Protein AF-A0A7S3LE60-F1 (afdb_monomer_lite)

Radius of gyration: 35.92 Å; chains: 1; bounding box: 68×84×81 Å

Sequence (262 aa):
FWGCLLASILVGGTVGLVVFFFIWQGSVYFAQRFVAIFIGILLVTIIRIGVFCCGRSRFFRAFYRTKPAAANIFFLAMEWANFALSAGFVFVRMIKLLLVAILSVGRIDSRFLAKGVGEVGPVELDAFPTIHLRDILSHEAHRHPYISVLGTMYLMKLRYKTDFGTTAGSCWRLIFVYALMPWLQKYRILDDLTKTRKTIQSNESSADEDFRASGFVKRFTTKASYTDDKDEIIFQMEKEIRDLRAALEMASVSAVKKSGDE

Secondary structure (DSSP, 8-state):
-HHHHHHHHHHHHHHHHHHHHHH-TTTHHHHHHHHHHHHHHHHHHHHHHHHHHHHHHHHEETTEES-HHHHHHHHHHHHHHHHHHHHHHHHHHHHHHHHHHHHHTT-TTS-SSPTTSSEETTEETT-HHHHHHHHHHHHHHHS-HHHHHHHHHHHHHHHHTTGGGSHHHHHHHHHHHHHH-HHHHHHHHHHHHHHHHHHHHHHHHHHHHHHHTT-----------TTTHHHHHHHHHHHHHHHHHHHHHHHHHHHHHHTT--

Organism: NCBI:txid265554

Structure (mmCIF, N/CA/C/O backbone):
data_AF-A0A7S3LE60-F1
#
_entry.id   AF-A0A7S3LE60-F1
#
loop_
_atom_site.group_PDB
_atom_site.id
_atom_site.type_symbol
_atom_site.label_atom_id
_atom_site.label_alt_id
_atom_site.label_comp_id
_atom_site.label_asym_id
_atom_site.label_entity_id
_atom_site.label_seq_id
_atom_site.pdbx_PDB_ins_code
_atom_site.Cartn_x
_atom_site.Cartn_y
_atom_site.Cartn_z
_atom_site.occupancy
_atom_site.B_iso_or_equiv
_atom_site.auth_seq_id
_atom_site.auth_comp_id
_atom_site.auth_asym_id
_atom_site.auth_atom_id
_atom_site.pdbx_PDB_model_num
ATOM 1 N N . PHE A 1 1 ? -27.423 -2.422 5.040 1.00 85.00 1 PHE A N 1
ATOM 2 C CA . PHE A 1 1 ? -28.224 -1.661 4.058 1.00 85.00 1 PHE A CA 1
ATOM 3 C C . PHE A 1 1 ? -27.532 -0.362 3.637 1.00 85.00 1 PHE A C 1
ATOM 5 O O . PHE A 1 1 ? -27.008 -0.326 2.534 1.00 85.00 1 PHE A O 1
ATOM 12 N N . TRP A 1 2 ? -27.414 0.649 4.510 1.00 88.50 2 TRP A N 1
ATOM 13 C CA . TRP A 1 2 ? -26.777 1.942 4.188 1.00 88.50 2 TRP A CA 1
ATOM 14 C C . TRP A 1 2 ? -25.345 1.841 3.640 1.00 88.50 2 TRP A C 1
ATOM 16 O O . TRP A 1 2 ? -25.008 2.536 2.690 1.00 88.50 2 TRP A O 1
ATOM 26 N N . GLY A 1 3 ? -24.530 0.921 4.170 1.00 89.50 3 GLY A N 1
ATOM 27 C CA . GLY A 1 3 ? -23.176 0.680 3.658 1.00 89.50 3 GLY A CA 1
ATOM 28 C C . GLY A 1 3 ? -23.148 0.159 2.216 1.00 89.50 3 GLY A C 1
ATOM 29 O O . GLY A 1 3 ? -22.364 0.643 1.409 1.00 89.50 3 GLY A O 1
ATOM 30 N N . CYS A 1 4 ? -24.040 -0.774 1.862 1.00 89.06 4 CYS A N 1
ATOM 31 C CA . CYS A 1 4 ? -24.151 -1.301 0.497 1.00 89.06 4 CYS A CA 1
ATOM 32 C C . CYS A 1 4 ? -24.627 -0.222 -0.484 1.00 89.06 4 CYS A C 1
ATOM 34 O O . CYS A 1 4 ? -24.107 -0.131 -1.592 1.00 89.06 4 CYS A O 1
ATOM 36 N N . LEU A 1 5 ? -25.576 0.620 -0.059 1.00 94.44 5 LEU A N 1
ATOM 37 C CA . LEU A 1 5 ? -26.077 1.741 -0.855 1.00 94.44 5 LEU A CA 1
ATOM 38 C C . LEU A 1 5 ? -24.968 2.774 -1.104 1.00 94.44 5 LEU A C 1
ATOM 40 O O . LEU A 1 5 ? -24.735 3.153 -2.249 1.00 94.44 5 LEU A O 1
ATOM 44 N N . LEU A 1 6 ? -24.229 3.171 -0.062 1.00 93.75 6 LEU A N 1
ATOM 45 C CA . LEU A 1 6 ? -23.113 4.111 -0.189 1.00 93.75 6 LEU A CA 1
ATOM 46 C C . LEU A 1 6 ? -21.993 3.550 -1.078 1.00 93.75 6 LEU A C 1
ATOM 48 O O . LEU A 1 6 ? -21.487 4.257 -1.946 1.00 93.75 6 LEU A O 1
ATOM 52 N N . ALA A 1 7 ? -21.643 2.272 -0.905 1.00 89.44 7 ALA A N 1
ATOM 53 C CA . ALA A 1 7 ? -20.654 1.604 -1.744 1.00 89.44 7 ALA A CA 1
ATOM 54 C C . ALA A 1 7 ? -21.099 1.561 -3.215 1.00 89.44 7 ALA A C 1
ATOM 56 O O . ALA A 1 7 ? -20.307 1.880 -4.098 1.00 89.44 7 ALA A O 1
ATOM 57 N N . SER A 1 8 ? -22.371 1.248 -3.487 1.00 96.00 8 SER A N 1
ATOM 58 C CA . SER A 1 8 ? -22.915 1.242 -4.850 1.00 96.00 8 SER A CA 1
ATOM 59 C C . SER A 1 8 ? -22.901 2.633 -5.489 1.00 96.00 8 SER A C 1
ATOM 61 O O . SER A 1 8 ? -22.568 2.746 -6.666 1.00 96.00 8 SER A O 1
ATOM 63 N N . ILE A 1 9 ? -23.231 3.691 -4.737 1.00 97.25 9 ILE A N 1
ATOM 64 C CA . ILE A 1 9 ? -23.173 5.077 -5.233 1.00 97.25 9 ILE A CA 1
ATOM 65 C C . ILE A 1 9 ? -21.727 5.491 -5.516 1.00 97.25 9 ILE A C 1
ATOM 67 O O . ILE A 1 9 ? -21.463 6.099 -6.548 1.00 97.25 9 ILE A O 1
ATOM 71 N N . LEU A 1 10 ? -20.777 5.138 -4.646 1.00 94.44 10 LEU A N 1
ATOM 72 C CA . LEU A 1 10 ? -19.360 5.441 -4.861 1.00 94.44 10 LEU A CA 1
ATOM 73 C C . LEU A 1 10 ? -18.788 4.700 -6.076 1.00 94.44 10 LEU A C 1
ATOM 75 O O . LEU A 1 10 ? -18.080 5.295 -6.887 1.00 94.44 10 LEU A O 1
ATOM 79 N N . VAL A 1 11 ? -19.110 3.417 -6.244 1.00 96.25 11 VAL A N 1
ATOM 80 C CA . VAL A 1 11 ? -18.652 2.638 -7.405 1.00 96.25 11 VAL A CA 1
ATOM 81 C C . VAL A 1 11 ? -19.316 3.141 -8.690 1.00 96.25 11 VAL A C 1
ATOM 83 O O . VAL A 1 11 ? -18.624 3.418 -9.666 1.00 96.25 11 VAL A O 1
ATOM 86 N N . GLY A 1 12 ? -20.634 3.350 -8.687 1.00 97.56 12 GLY A N 1
ATOM 87 C CA . GLY A 1 12 ? -21.350 3.910 -9.836 1.00 97.56 12 GLY A CA 1
ATOM 88 C C . GLY A 1 12 ? -20.869 5.318 -10.195 1.00 97.56 12 GLY A C 1
ATOM 89 O O . GLY A 1 12 ? -20.668 5.621 -11.367 1.00 97.56 12 GLY A O 1
ATOM 90 N N . GLY A 1 13 ? -20.602 6.153 -9.189 1.00 97.31 13 GLY A N 1
ATOM 91 C CA . GLY A 1 13 ? -20.057 7.497 -9.352 1.00 97.31 13 GLY A CA 1
ATOM 92 C C . GLY A 1 13 ? -18.636 7.500 -9.907 1.00 97.31 13 GLY A C 1
ATOM 93 O O . GLY A 1 13 ? -18.342 8.291 -10.796 1.00 97.31 13 GLY A O 1
ATOM 94 N N . THR A 1 14 ? -17.761 6.597 -9.455 1.00 93.00 14 THR A N 1
ATOM 95 C CA . THR A 1 14 ? -16.392 6.501 -9.995 1.00 93.00 14 THR A CA 1
ATOM 96 C C . THR A 1 14 ? -16.387 6.009 -11.442 1.00 93.00 14 THR A C 1
ATOM 98 O O . THR A 1 14 ? -15.728 6.623 -12.280 1.00 93.00 14 THR A O 1
ATOM 101 N N . VAL A 1 15 ? -17.165 4.974 -11.776 1.00 96.94 15 VAL A N 1
ATOM 102 C CA . VAL A 1 15 ? -17.310 4.495 -13.165 1.00 96.94 15 VAL A CA 1
ATOM 103 C C . VAL A 1 15 ? -17.946 5.569 -14.051 1.00 96.94 15 VAL A C 1
ATOM 105 O O . VAL A 1 15 ? -17.430 5.866 -15.129 1.00 96.94 15 VAL A O 1
ATOM 108 N N . GLY A 1 16 ? -19.025 6.198 -13.578 1.00 97.12 16 GLY A N 1
ATOM 109 C CA . GLY A 1 16 ? -19.704 7.288 -14.273 1.00 97.12 16 GLY A CA 1
ATOM 110 C C . GLY A 1 16 ? -18.787 8.483 -14.518 1.00 97.12 16 GLY A C 1
ATOM 111 O O . GLY A 1 16 ? -18.794 9.024 -15.617 1.00 97.12 16 GLY A O 1
ATOM 112 N N . LEU A 1 17 ? -17.938 8.843 -13.551 1.00 95.50 17 LEU A N 1
ATOM 113 C CA . LEU A 1 17 ? -16.935 9.900 -13.693 1.00 95.50 17 LEU A CA 1
ATOM 114 C C . LEU A 1 17 ? -15.906 9.546 -14.769 1.00 95.50 17 LEU A C 1
ATOM 116 O O . LEU A 1 17 ? -15.602 10.391 -15.605 1.00 95.50 17 LEU A O 1
ATOM 120 N N . VAL A 1 18 ? -15.399 8.310 -14.798 1.00 93.25 18 VAL A N 1
ATOM 121 C CA . VAL A 1 18 ? -14.462 7.873 -15.848 1.00 93.25 18 VAL A CA 1
ATOM 122 C C . VAL A 1 18 ? -15.109 7.997 -17.227 1.00 93.25 18 VAL A C 1
ATOM 124 O O . VAL A 1 18 ? -14.527 8.614 -18.116 1.00 93.25 18 VAL A O 1
ATOM 127 N N . VAL A 1 19 ? -16.329 7.480 -17.400 1.00 95.88 19 VAL A N 1
ATOM 128 C CA . VAL A 1 19 ? -17.073 7.583 -18.668 1.00 95.88 19 VAL A CA 1
ATOM 129 C C . VAL A 1 19 ? -17.351 9.046 -19.029 1.00 95.88 19 VAL A C 1
ATOM 131 O O . VAL A 1 19 ? -17.134 9.455 -20.168 1.00 95.88 19 VAL A O 1
ATOM 134 N N . PHE A 1 20 ? -17.752 9.863 -18.056 1.00 95.94 20 PHE A N 1
ATOM 135 C CA . PHE A 1 20 ? -17.988 11.294 -18.233 1.00 95.94 20 PHE A CA 1
ATOM 136 C C . PHE A 1 20 ? -16.734 12.028 -18.720 1.00 95.94 20 PHE A C 1
ATOM 138 O O . PHE A 1 20 ? -16.827 12.826 -19.648 1.00 95.94 20 PHE A O 1
ATOM 145 N N . PHE A 1 21 ? -15.552 11.708 -18.183 1.00 95.00 21 PHE A N 1
ATOM 146 C CA . PHE A 1 21 ? -14.279 12.278 -18.641 1.00 95.00 21 PHE A CA 1
ATOM 147 C C . PHE A 1 21 ? -13.987 11.992 -20.123 1.00 95.00 21 PHE A C 1
ATOM 149 O O . PHE A 1 21 ? -13.354 12.821 -20.785 1.00 95.00 21 PHE A O 1
ATOM 156 N N . PHE A 1 22 ? -14.452 10.853 -20.646 1.00 94.88 22 PHE A N 1
ATOM 157 C CA . PHE A 1 22 ? -14.319 10.487 -22.060 1.00 94.88 22 PHE A CA 1
ATOM 158 C C . PHE A 1 22 ? -15.397 11.092 -22.962 1.00 94.88 22 PHE A C 1
ATOM 160 O O . PHE A 1 22 ? -15.148 11.248 -24.154 1.00 94.88 22 PHE A O 1
ATOM 167 N N . ILE A 1 23 ? -16.573 11.427 -22.427 1.00 96.69 23 ILE A N 1
ATOM 168 C CA . ILE A 1 23 ? -17.678 12.012 -23.202 1.00 96.69 23 ILE A CA 1
ATOM 169 C C . ILE A 1 23 ? -17.592 13.545 -23.225 1.00 96.69 23 ILE A C 1
ATOM 171 O O . ILE A 1 23 ? -17.943 14.175 -24.222 1.00 96.69 23 ILE A O 1
ATOM 175 N N . TRP A 1 24 ? -17.126 14.167 -22.140 1.00 97.56 24 TRP A N 1
ATOM 176 C CA . TRP A 1 24 ? -17.128 15.619 -21.991 1.00 97.56 24 TRP A CA 1
ATOM 177 C C . TRP A 1 24 ? -16.141 16.296 -22.947 1.00 97.56 24 TRP A C 1
ATOM 179 O O . TRP A 1 24 ? -14.924 16.152 -22.825 1.00 97.56 24 TRP A O 1
ATOM 189 N N . GLN A 1 25 ? -16.670 17.098 -23.875 1.00 96.44 25 GLN A N 1
ATOM 190 C CA . GLN A 1 25 ? -15.935 17.679 -25.007 1.00 96.44 25 GLN A CA 1
ATOM 191 C C . GLN A 1 25 ? -14.679 18.472 -24.595 1.00 96.44 25 GLN A C 1
ATOM 193 O O . GLN A 1 25 ? -13.684 18.472 -25.319 1.00 96.44 25 GLN A O 1
ATOM 198 N N . GLY A 1 26 ? -14.688 19.094 -23.410 1.00 96.12 26 GLY A N 1
ATOM 199 C CA . GLY A 1 26 ? -13.525 19.804 -22.870 1.00 96.12 26 GLY A CA 1
ATOM 200 C C . GLY A 1 26 ? -12.401 18.893 -22.354 1.00 96.12 26 GLY A C 1
ATOM 201 O O . GLY A 1 26 ? -11.233 19.265 -22.441 1.00 96.12 26 GLY A O 1
ATOM 202 N N . SER A 1 27 ? -12.715 17.701 -21.835 1.00 96.19 27 SER A N 1
ATOM 203 C CA . SER A 1 27 ? -11.735 16.784 -21.230 1.00 96.19 27 SER A CA 1
ATOM 204 C C . SER A 1 27 ? -11.311 15.648 -22.154 1.00 96.19 27 SER A C 1
ATOM 206 O O . SER A 1 27 ? -10.273 15.038 -21.898 1.00 96.19 27 SER A O 1
ATOM 208 N N . VAL A 1 28 ? -12.051 15.382 -23.237 1.00 96.19 28 VAL A N 1
ATOM 209 C CA . VAL A 1 28 ? -11.740 14.297 -24.185 1.00 96.19 28 VAL A CA 1
ATOM 210 C C . VAL A 1 28 ? -10.301 14.386 -24.697 1.00 96.19 28 VAL A C 1
ATOM 212 O O . VAL A 1 28 ? -9.581 13.391 -24.661 1.00 96.19 28 VAL A O 1
ATOM 215 N N . TYR A 1 29 ? -9.842 15.576 -25.100 1.00 95.81 29 TYR A N 1
ATOM 216 C CA . TYR A 1 29 ? -8.472 15.776 -25.594 1.00 95.81 29 TYR A CA 1
ATOM 217 C C . TYR A 1 29 ? -7.412 15.404 -24.555 1.00 95.81 29 TYR A C 1
ATOM 219 O O . TYR A 1 29 ? -6.381 14.811 -24.879 1.00 95.81 29 TYR A O 1
ATOM 227 N N . PHE A 1 30 ? -7.673 15.730 -23.290 1.00 92.69 30 PHE A N 1
ATOM 228 C CA . PHE A 1 30 ? -6.796 15.368 -22.188 1.00 92.69 30 PHE A CA 1
ATOM 229 C C . PHE A 1 30 ? -6.819 13.854 -21.976 1.00 92.69 30 PHE A C 1
ATOM 231 O O . PHE A 1 30 ? -5.767 13.224 -22.036 1.00 92.69 30 PHE A O 1
ATOM 238 N N . ALA A 1 31 ? -8.000 13.247 -21.829 1.00 91.44 31 ALA A N 1
ATOM 239 C CA . ALA A 1 31 ? -8.152 11.807 -21.619 1.00 91.44 31 ALA A CA 1
ATOM 240 C C . ALA A 1 31 ? -7.480 10.980 -22.731 1.00 91.44 31 ALA A C 1
ATOM 242 O O . ALA A 1 31 ? -6.708 10.065 -22.443 1.00 91.44 31 ALA A O 1
ATOM 243 N N . GLN A 1 32 ? -7.682 11.351 -23.998 1.00 93.50 32 GLN A N 1
ATOM 244 C CA . GLN A 1 32 ? -7.022 10.712 -25.140 1.00 93.50 32 GLN A CA 1
ATOM 245 C C . GLN A 1 32 ? -5.499 10.844 -25.075 1.00 93.50 32 GLN A C 1
ATOM 247 O O . GLN A 1 32 ? -4.789 9.870 -25.324 1.00 93.50 32 GLN A O 1
ATOM 252 N N . ARG A 1 33 ? -4.978 12.013 -24.678 1.00 94.25 33 ARG A N 1
ATOM 253 C CA . ARG A 1 33 ? -3.537 12.210 -24.481 1.00 94.25 33 ARG A CA 1
ATOM 254 C C . ARG A 1 33 ? -2.986 11.305 -23.376 1.00 94.25 33 ARG A C 1
ATOM 256 O O . ARG A 1 33 ? -1.919 10.728 -23.565 1.00 94.25 33 ARG A O 1
ATOM 263 N N . PHE A 1 34 ? -3.700 11.132 -22.262 1.00 91.56 34 PHE A N 1
ATOM 264 C CA . PHE A 1 34 ? -3.294 10.193 -21.205 1.00 91.56 34 PHE A CA 1
ATOM 265 C C . PHE A 1 34 ? -3.27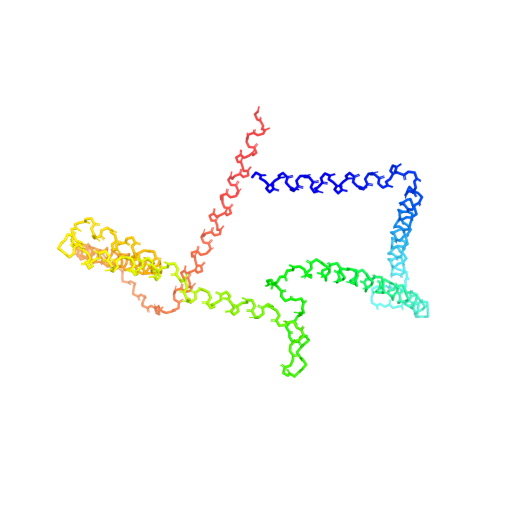0 8.752 -21.694 1.00 91.56 34 PHE A C 1
ATOM 267 O O . PHE A 1 34 ? -2.289 8.049 -21.456 1.00 91.56 34 PHE A O 1
ATOM 274 N N . VAL A 1 35 ? -4.313 8.322 -22.405 1.00 93.50 35 VAL A N 1
ATOM 275 C CA . VAL A 1 35 ? -4.379 6.971 -22.975 1.00 93.50 35 VAL A CA 1
ATOM 276 C C . VAL A 1 35 ? -3.236 6.748 -23.966 1.00 93.50 35 VAL A C 1
ATOM 278 O O . VAL A 1 35 ? -2.556 5.728 -23.887 1.00 93.50 35 VAL A O 1
ATOM 281 N N . ALA A 1 36 ? -2.951 7.718 -24.838 1.00 95.19 36 ALA A N 1
ATOM 282 C CA . ALA A 1 36 ? -1.836 7.642 -25.778 1.00 95.19 36 ALA A CA 1
ATOM 283 C C . ALA A 1 36 ? -0.475 7.547 -25.066 1.00 95.19 36 ALA A C 1
ATOM 285 O O . ALA A 1 36 ? 0.353 6.712 -25.433 1.00 95.19 36 ALA A O 1
ATOM 286 N N . ILE A 1 37 ? -0.253 8.345 -24.013 1.00 91.25 37 ILE A N 1
ATOM 287 C CA . ILE A 1 37 ? 0.962 8.265 -23.185 1.00 91.25 37 ILE A CA 1
ATOM 288 C C . ILE A 1 37 ? 1.071 6.884 -22.530 1.00 91.25 37 ILE A C 1
ATOM 290 O O . ILE A 1 37 ? 2.140 6.276 -22.558 1.00 91.25 37 ILE A O 1
ATOM 294 N N . PHE A 1 38 ? -0.024 6.366 -21.974 1.00 90.81 38 PHE A N 1
ATOM 295 C CA . PHE A 1 38 ? -0.046 5.063 -21.315 1.00 90.81 38 PHE A CA 1
ATOM 296 C C . PHE A 1 38 ? 0.275 3.921 -22.287 1.00 90.81 38 PHE A C 1
ATOM 298 O O . PHE A 1 38 ? 1.149 3.101 -22.003 1.00 90.81 38 PHE A O 1
ATOM 305 N N . ILE A 1 39 ? -0.369 3.905 -23.460 1.00 95.56 39 ILE A N 1
ATOM 306 C CA . ILE A 1 39 ? -0.080 2.941 -24.531 1.00 95.56 39 ILE A CA 1
ATOM 307 C C . ILE A 1 39 ? 1.385 3.059 -24.966 1.00 95.56 39 ILE A C 1
ATOM 309 O O . ILE A 1 39 ? 2.057 2.040 -25.116 1.00 95.56 39 ILE A O 1
ATOM 313 N N . GLY A 1 40 ? 1.904 4.282 -25.106 1.00 93.62 40 GLY A N 1
ATOM 314 C CA . GLY A 1 40 ? 3.307 4.532 -25.433 1.00 93.62 40 GLY A CA 1
ATOM 315 C C . GLY A 1 40 ? 4.272 3.931 -24.409 1.00 93.62 40 GLY A C 1
ATOM 316 O O . GLY A 1 40 ? 5.189 3.204 -24.786 1.00 93.62 40 GLY A O 1
ATOM 317 N N . ILE A 1 41 ? 4.042 4.163 -23.113 1.00 88.62 41 ILE A N 1
ATOM 318 C CA . ILE A 1 41 ? 4.865 3.597 -22.029 1.00 88.62 41 ILE A CA 1
ATOM 319 C C . ILE A 1 41 ? 4.813 2.065 -22.049 1.00 88.62 41 ILE A C 1
ATOM 321 O O . ILE A 1 41 ? 5.849 1.406 -21.911 1.00 88.62 41 ILE A O 1
ATOM 325 N N . LEU A 1 42 ? 3.623 1.493 -22.241 1.00 92.31 42 LEU A N 1
ATOM 326 C CA . LEU A 1 42 ? 3.420 0.048 -22.283 1.00 92.31 42 LEU A CA 1
ATOM 327 C C . LEU A 1 42 ? 4.171 -0.570 -23.470 1.00 92.31 42 LEU A C 1
ATOM 329 O O . LEU A 1 42 ? 4.940 -1.515 -23.291 1.00 92.31 42 LEU A O 1
ATOM 333 N N . LEU A 1 43 ? 4.027 0.011 -24.660 1.00 95.50 43 LEU A N 1
ATOM 334 C CA . LEU A 1 43 ? 4.699 -0.435 -25.878 1.00 95.50 43 LEU A CA 1
ATOM 335 C C . LEU A 1 43 ? 6.226 -0.332 -25.758 1.00 95.50 43 LEU A C 1
ATOM 337 O O . LEU A 1 43 ? 6.926 -1.294 -26.070 1.00 95.50 43 LEU A O 1
ATOM 341 N N . VAL A 1 44 ? 6.754 0.777 -25.228 1.00 91.00 44 VAL A N 1
ATOM 342 C CA . VAL A 1 44 ? 8.198 0.936 -24.963 1.00 91.00 44 VAL A CA 1
ATOM 343 C C . VAL A 1 44 ? 8.696 -0.115 -23.969 1.00 91.00 44 VAL A C 1
ATOM 345 O O . VAL A 1 44 ? 9.774 -0.681 -24.157 1.00 91.00 44 VAL A O 1
ATOM 348 N N . THR A 1 45 ? 7.906 -0.433 -22.942 1.00 90.31 45 THR A N 1
ATOM 349 C CA . THR A 1 45 ? 8.250 -1.467 -21.955 1.00 90.31 45 THR A CA 1
ATOM 350 C C . THR A 1 45 ? 8.294 -2.858 -22.590 1.00 90.31 45 THR A C 1
ATOM 352 O O . THR A 1 45 ? 9.249 -3.598 -22.356 1.00 90.31 45 THR A O 1
ATOM 355 N N . ILE A 1 46 ? 7.324 -3.202 -23.444 1.00 94.56 46 ILE A N 1
ATOM 356 C CA . ILE A 1 46 ? 7.319 -4.475 -24.184 1.00 94.56 46 ILE A CA 1
ATOM 357 C C . ILE A 1 46 ? 8.523 -4.565 -25.122 1.00 94.56 46 ILE A C 1
ATOM 359 O O . ILE A 1 46 ? 9.253 -5.557 -25.077 1.00 94.56 46 ILE A O 1
ATOM 363 N N . ILE A 1 47 ? 8.769 -3.531 -25.936 1.00 93.56 47 ILE A N 1
ATOM 364 C CA . ILE A 1 47 ? 9.920 -3.491 -26.850 1.00 93.56 47 ILE A CA 1
ATOM 365 C C . ILE A 1 47 ? 11.211 -3.684 -26.066 1.00 93.56 47 ILE A C 1
ATOM 367 O O . ILE A 1 47 ? 12.068 -4.468 -26.464 1.00 93.56 47 ILE A O 1
ATOM 371 N N . ARG A 1 48 ? 11.340 -3.021 -24.919 1.00 91.25 48 ARG A N 1
ATOM 372 C CA . ARG A 1 48 ? 12.504 -3.159 -24.055 1.00 91.25 48 ARG A CA 1
ATOM 373 C C . ARG A 1 48 ? 12.680 -4.580 -23.528 1.00 91.25 48 ARG A C 1
ATOM 375 O O . ARG A 1 48 ? 13.803 -5.076 -23.550 1.00 91.25 48 ARG A O 1
ATOM 382 N N . ILE A 1 49 ? 11.617 -5.231 -23.052 1.00 93.38 49 ILE A N 1
ATOM 383 C CA . ILE A 1 49 ? 11.681 -6.638 -22.623 1.00 93.38 49 ILE A CA 1
ATOM 384 C C . ILE A 1 49 ? 12.123 -7.514 -23.802 1.00 93.38 49 ILE A C 1
ATOM 386 O O . ILE A 1 49 ? 13.003 -8.356 -23.639 1.00 93.38 49 ILE A O 1
ATOM 390 N N . GLY A 1 50 ? 11.599 -7.258 -25.003 1.00 95.44 50 GLY A N 1
ATOM 391 C CA . GLY A 1 50 ? 12.032 -7.920 -26.234 1.00 95.44 50 GLY A CA 1
ATOM 392 C C . GLY A 1 50 ? 13.523 -7.724 -26.521 1.00 95.44 50 GLY A C 1
ATOM 393 O O . GLY A 1 50 ? 14.250 -8.700 -26.688 1.00 95.44 50 GLY A O 1
ATOM 394 N N . VAL A 1 51 ? 14.013 -6.481 -26.502 1.00 93.56 51 VAL A N 1
ATOM 395 C CA . VAL A 1 51 ? 15.438 -6.146 -26.680 1.00 93.56 51 VAL A CA 1
ATOM 396 C C . VAL A 1 51 ? 16.299 -6.799 -25.600 1.00 93.56 51 VAL A C 1
ATOM 398 O O . VAL A 1 51 ? 17.377 -7.309 -25.907 1.00 93.56 51 VAL A O 1
ATOM 401 N N . PHE A 1 52 ? 15.820 -6.846 -24.357 1.00 94.00 52 PHE A N 1
ATOM 402 C CA . PHE A 1 52 ? 16.502 -7.519 -23.259 1.00 94.00 52 PHE A CA 1
ATOM 403 C C . PHE A 1 52 ? 16.637 -9.022 -23.513 1.00 94.00 52 PHE A C 1
ATOM 405 O O . PHE A 1 52 ? 17.744 -9.560 -23.439 1.00 94.00 52 PHE A O 1
ATOM 412 N N . CYS A 1 53 ? 15.541 -9.691 -23.872 1.00 94.31 53 CYS A N 1
ATOM 413 C CA . CYS A 1 53 ? 15.527 -11.119 -24.183 1.00 94.31 53 CYS A CA 1
ATOM 414 C C . CYS A 1 53 ? 16.407 -11.446 -25.402 1.00 94.31 53 CYS A C 1
ATOM 416 O O . CYS A 1 53 ? 17.231 -12.362 -25.343 1.00 94.31 53 CYS A O 1
ATOM 418 N N . CYS A 1 54 ? 16.304 -10.660 -26.478 1.00 94.12 54 CYS A N 1
ATOM 419 C CA . CYS A 1 54 ? 17.105 -10.825 -27.693 1.00 94.12 54 CYS A CA 1
ATOM 420 C C . CYS A 1 54 ? 18.598 -10.572 -27.440 1.00 94.12 54 CYS A C 1
ATOM 422 O O . CYS A 1 54 ? 19.447 -11.359 -27.862 1.00 94.12 54 CYS A O 1
ATOM 424 N N . GLY A 1 55 ? 18.934 -9.500 -26.720 1.00 92.12 55 GLY A N 1
ATOM 425 C CA . GLY A 1 55 ? 20.310 -9.176 -26.351 1.00 92.12 55 GLY A CA 1
ATOM 426 C C . GLY A 1 55 ? 20.915 -10.237 -25.436 1.00 92.12 55 GLY A C 1
ATOM 427 O O . GLY A 1 55 ? 22.042 -10.679 -25.672 1.00 92.12 55 GLY A O 1
ATOM 428 N N . ARG A 1 56 ? 20.139 -10.738 -24.467 1.00 92.38 56 ARG A N 1
ATOM 429 C CA . ARG A 1 56 ? 20.545 -11.864 -23.620 1.00 92.38 56 ARG A CA 1
ATOM 430 C C . ARG A 1 56 ? 20.869 -13.094 -24.464 1.00 92.38 56 ARG A C 1
ATOM 432 O O . ARG A 1 56 ? 21.954 -13.643 -24.317 1.00 92.38 56 ARG A O 1
ATOM 439 N N . SER A 1 57 ? 19.982 -13.482 -25.380 1.00 92.69 57 SER A N 1
ATOM 440 C CA . SER A 1 57 ? 20.191 -14.657 -26.233 1.00 92.69 57 SER A CA 1
ATOM 441 C C . SER A 1 57 ? 21.379 -14.519 -27.194 1.00 92.69 57 SER A C 1
ATOM 443 O O . SER A 1 57 ? 21.960 -15.531 -27.583 1.00 92.69 57 SER A O 1
ATOM 445 N N . ARG A 1 58 ? 21.725 -13.297 -27.624 1.00 93.31 58 ARG A N 1
ATOM 446 C CA . ARG A 1 58 ? 22.768 -13.064 -28.639 1.00 93.31 58 ARG A CA 1
ATOM 447 C C . ARG A 1 58 ? 24.157 -12.832 -28.043 1.00 93.31 58 ARG A C 1
ATOM 449 O O . ARG A 1 58 ? 25.146 -13.293 -28.612 1.00 93.31 58 ARG A O 1
ATOM 456 N N . PHE A 1 59 ? 24.251 -12.103 -26.932 1.00 93.06 59 PHE A N 1
ATOM 457 C CA . PHE A 1 59 ? 25.535 -11.715 -26.331 1.00 93.06 59 PHE A CA 1
ATOM 458 C C . PHE A 1 59 ? 26.000 -12.658 -25.217 1.00 93.06 59 PHE A C 1
ATOM 460 O O . PHE A 1 59 ? 27.194 -12.680 -24.899 1.00 93.06 59 PHE A O 1
ATOM 467 N N . PHE A 1 60 ? 25.088 -13.459 -24.661 1.00 91.94 60 PHE A N 1
ATOM 468 C CA . PHE A 1 60 ? 25.381 -14.398 -23.586 1.00 91.94 60 PHE A CA 1
ATOM 469 C C . PHE A 1 60 ? 25.050 -15.812 -24.034 1.00 91.94 60 PHE A C 1
ATOM 471 O O . PHE A 1 60 ? 23.932 -16.111 -24.451 1.00 91.94 60 PHE A O 1
ATOM 478 N N . ARG A 1 61 ? 26.036 -16.700 -23.923 1.00 93.38 61 ARG A N 1
ATOM 479 C CA . ARG A 1 61 ? 25.829 -18.140 -24.065 1.00 93.38 61 ARG A CA 1
ATOM 480 C C . ARG A 1 61 ? 26.117 -18.738 -22.692 1.00 93.38 61 ARG A C 1
ATOM 482 O O . ARG A 1 61 ? 27.261 -18.735 -22.244 1.00 93.38 61 ARG A O 1
ATOM 489 N N . ALA A 1 62 ? 25.061 -19.153 -21.994 1.00 88.50 62 ALA A N 1
ATOM 490 C CA . ALA A 1 62 ? 25.103 -19.471 -20.564 1.00 88.50 62 ALA A CA 1
ATOM 491 C C . ALA A 1 62 ? 25.653 -18.294 -19.722 1.00 88.50 62 ALA A C 1
ATOM 493 O O . ALA A 1 62 ? 25.088 -17.201 -19.768 1.00 88.50 62 ALA A O 1
ATOM 494 N N . PHE A 1 63 ? 26.739 -18.502 -18.970 1.00 85.81 63 PHE A N 1
ATOM 495 C CA . PHE A 1 63 ? 27.376 -17.488 -18.117 1.00 85.81 63 PHE A CA 1
ATOM 496 C C . PHE A 1 63 ? 28.543 -16.745 -18.792 1.00 85.81 63 PHE A C 1
ATOM 498 O O . PHE A 1 63 ? 29.115 -15.836 -18.191 1.00 85.81 63 PHE A O 1
ATOM 505 N N . TYR A 1 64 ? 28.890 -17.085 -20.039 1.00 93.44 64 TYR A N 1
ATOM 506 C CA . TYR A 1 64 ? 30.040 -16.502 -20.735 1.00 93.44 64 TYR A CA 1
ATOM 507 C C . TYR A 1 64 ? 29.628 -15.437 -21.762 1.00 93.44 64 TYR A C 1
ATOM 509 O O . TYR A 1 64 ? 28.647 -15.585 -22.500 1.00 93.44 64 TYR A O 1
ATOM 517 N N . ARG A 1 65 ? 30.413 -14.350 -21.821 1.00 94.56 65 ARG A N 1
ATOM 518 C CA . ARG A 1 65 ? 30.268 -13.260 -22.800 1.00 94.56 65 ARG A CA 1
ATOM 519 C C . ARG A 1 65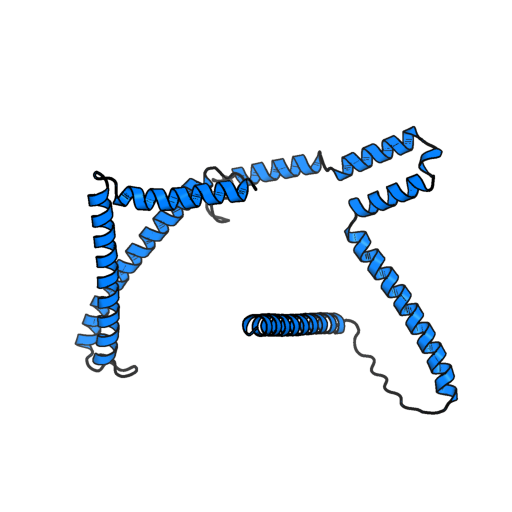 ? 30.974 -13.659 -24.092 1.00 94.56 65 ARG A C 1
ATOM 521 O O . ARG A 1 65 ? 32.187 -13.837 -24.091 1.00 94.56 65 ARG A O 1
ATOM 528 N N . THR A 1 66 ? 30.242 -13.755 -25.199 1.00 94.69 66 THR A N 1
ATOM 529 C CA . THR A 1 66 ? 30.845 -14.081 -26.507 1.00 94.69 66 THR A CA 1
ATOM 530 C C . THR A 1 66 ? 31.579 -12.887 -27.117 1.00 94.69 66 THR A C 1
ATOM 532 O O . THR A 1 66 ? 32.564 -13.062 -27.827 1.00 94.69 66 THR A O 1
ATOM 535 N N . LYS A 1 67 ? 31.108 -11.662 -26.840 1.00 94.69 67 LYS A N 1
ATOM 536 C CA . LYS A 1 67 ? 31.692 -10.402 -27.326 1.00 94.69 67 LYS A CA 1
ATOM 537 C C . LYS A 1 67 ? 31.715 -9.360 -26.199 1.00 94.69 67 LYS A C 1
ATOM 539 O O . LYS A 1 67 ? 30.688 -8.721 -25.962 1.00 94.69 67 LYS A O 1
ATOM 544 N N . PRO A 1 68 ? 32.849 -9.163 -25.501 1.00 94.94 68 PRO A N 1
ATOM 545 C CA . PRO A 1 68 ? 32.895 -8.347 -24.286 1.00 94.94 68 PRO A CA 1
ATOM 546 C C . PRO A 1 68 ? 32.573 -6.868 -24.544 1.00 94.94 68 PRO A C 1
ATOM 548 O O . PRO A 1 68 ? 31.817 -6.275 -23.782 1.00 94.94 68 PRO A O 1
ATOM 551 N N . ALA A 1 69 ? 33.059 -6.293 -25.650 1.00 96.00 69 ALA A N 1
ATOM 552 C CA . ALA A 1 69 ? 32.802 -4.891 -25.988 1.00 96.00 69 ALA A CA 1
ATOM 553 C C . ALA A 1 69 ? 31.308 -4.613 -26.248 1.00 96.00 69 ALA A C 1
ATOM 555 O O . ALA A 1 69 ? 30.731 -3.701 -25.662 1.00 96.00 69 ALA A O 1
ATOM 556 N N . ALA A 1 70 ? 30.657 -5.443 -27.071 1.00 94.50 70 ALA A N 1
ATOM 557 C CA . ALA A 1 70 ? 29.234 -5.291 -27.378 1.00 94.50 70 ALA A CA 1
ATOM 558 C C . ALA A 1 70 ? 28.344 -5.555 -26.152 1.00 94.50 70 ALA A C 1
ATOM 560 O O . ALA A 1 70 ? 27.358 -4.850 -25.944 1.00 94.50 70 ALA A O 1
ATOM 561 N N . ALA A 1 71 ? 28.714 -6.528 -25.311 1.00 94.50 71 ALA A N 1
ATOM 562 C CA . ALA A 1 71 ? 28.006 -6.806 -24.066 1.00 94.50 71 ALA A CA 1
ATOM 563 C C . ALA A 1 71 ? 28.062 -5.616 -23.092 1.00 94.50 71 ALA A C 1
ATOM 565 O O . ALA A 1 71 ? 27.054 -5.307 -22.465 1.00 94.50 71 ALA A O 1
ATOM 566 N N . ASN A 1 72 ? 29.201 -4.921 -22.995 1.00 95.19 72 ASN A N 1
ATOM 567 C CA . ASN A 1 72 ? 29.339 -3.749 -22.125 1.00 95.19 72 ASN A CA 1
ATOM 568 C C . ASN A 1 72 ? 28.459 -2.578 -22.590 1.00 95.19 72 ASN A C 1
ATOM 570 O O . ASN A 1 72 ? 27.761 -1.985 -21.772 1.00 95.19 72 ASN A O 1
ATOM 574 N N . ILE A 1 73 ? 28.430 -2.282 -23.895 1.00 95.19 73 ILE A N 1
ATOM 575 C CA . ILE A 1 73 ? 27.558 -1.230 -24.450 1.00 95.19 73 ILE A CA 1
ATOM 576 C C . ILE A 1 73 ? 26.081 -1.578 -24.215 1.00 95.19 73 ILE A C 1
ATOM 578 O O . ILE A 1 73 ? 25.294 -0.725 -23.808 1.00 95.19 73 ILE A O 1
ATOM 582 N N . PHE A 1 74 ? 25.707 -2.842 -24.428 1.00 94.50 74 PHE A N 1
ATOM 583 C CA . PHE A 1 74 ? 24.349 -3.317 -24.177 1.00 94.50 74 PHE A CA 1
ATOM 584 C C . PHE A 1 74 ? 23.948 -3.191 -22.700 1.00 94.50 74 PHE A C 1
ATOM 586 O O . PHE A 1 74 ? 22.839 -2.747 -22.405 1.00 94.50 74 PHE A O 1
ATOM 593 N N . PHE A 1 75 ? 24.844 -3.532 -21.769 1.00 93.19 75 PHE A N 1
ATOM 594 C CA . PHE A 1 75 ? 24.594 -3.340 -20.340 1.00 93.19 75 PHE A CA 1
ATOM 595 C C . PHE A 1 75 ? 24.409 -1.869 -19.981 1.00 93.19 75 PHE A C 1
ATOM 597 O O . PHE A 1 75 ? 23.441 -1.553 -19.299 1.00 93.19 75 PHE A O 1
ATOM 604 N N . LEU A 1 76 ? 25.252 -0.976 -20.501 1.00 95.31 76 LEU A N 1
ATOM 605 C CA . LEU A 1 76 ? 25.131 0.461 -20.252 1.00 95.31 76 LEU A CA 1
ATOM 606 C C . LEU A 1 76 ? 23.788 1.018 -20.761 1.00 95.31 76 LEU A C 1
ATOM 608 O O . LEU A 1 76 ? 23.118 1.778 -20.062 1.00 95.31 76 LEU A O 1
ATOM 612 N N . ALA A 1 77 ? 23.332 0.575 -21.938 1.00 92.75 77 ALA A N 1
ATOM 613 C CA . ALA A 1 77 ? 22.006 0.929 -22.452 1.00 92.75 77 ALA A CA 1
ATOM 614 C C . ALA A 1 77 ? 20.867 0.397 -21.554 1.00 92.75 77 ALA A C 1
ATOM 616 O O . ALA A 1 77 ? 19.887 1.100 -21.291 1.00 92.75 77 ALA A O 1
ATOM 617 N N . MET A 1 78 ? 20.998 -0.833 -21.049 1.00 90.44 78 MET A N 1
ATOM 618 C CA . MET A 1 78 ? 20.025 -1.433 -20.131 1.00 90.44 78 MET A CA 1
ATOM 619 C C . MET A 1 78 ? 20.010 -0.763 -18.751 1.00 90.44 78 MET A C 1
ATOM 621 O O . MET A 1 78 ? 18.938 -0.644 -18.152 1.00 90.44 78 MET A O 1
ATOM 625 N N . GLU A 1 79 ? 21.160 -0.309 -18.254 1.00 94.44 79 GLU A N 1
ATOM 626 C CA . GLU A 1 79 ? 21.289 0.454 -17.009 1.00 94.44 79 GLU A CA 1
ATOM 627 C C . GLU A 1 79 ? 20.591 1.807 -17.111 1.00 94.44 79 GLU A C 1
ATOM 629 O O . GLU A 1 79 ? 19.785 2.136 -16.239 1.00 94.44 79 GLU A O 1
ATOM 634 N N . TRP A 1 80 ? 20.800 2.545 -18.206 1.00 94.00 80 TRP A N 1
ATOM 635 C CA . TRP A 1 80 ? 20.101 3.811 -18.441 1.00 94.00 80 TRP A CA 1
ATOM 636 C C . TRP A 1 80 ? 18.577 3.624 -18.468 1.00 94.00 80 TRP A C 1
ATOM 638 O O . TRP A 1 80 ? 17.826 4.369 -17.835 1.00 94.00 80 TRP A O 1
ATOM 648 N N . ALA A 1 81 ? 18.104 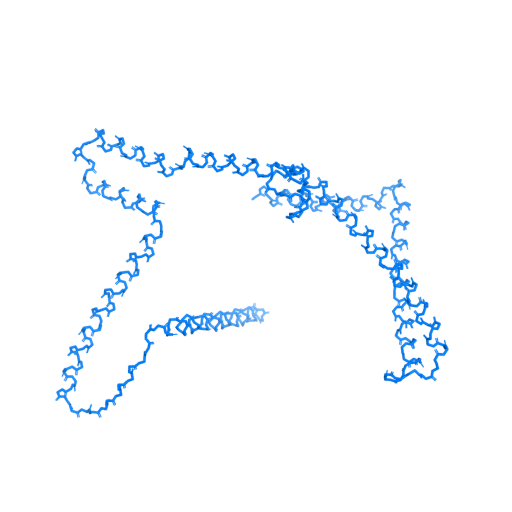2.562 -19.121 1.00 89.00 81 ALA A N 1
ATOM 649 C CA . ALA A 1 81 ? 16.685 2.241 -19.131 1.00 89.00 81 ALA A CA 1
ATOM 650 C C . ALA A 1 81 ? 16.167 1.839 -17.730 1.00 89.00 81 ALA A C 1
ATOM 652 O O . ALA A 1 81 ? 15.035 2.169 -17.360 1.00 89.00 81 ALA A O 1
ATOM 653 N N . ASN A 1 82 ? 16.958 1.120 -16.925 1.00 90.94 82 ASN A N 1
ATOM 654 C CA . ASN A 1 82 ? 16.604 0.789 -15.538 1.00 90.94 82 ASN A CA 1
ATOM 655 C C . ASN A 1 82 ? 16.519 2.045 -14.673 1.00 90.94 82 ASN A C 1
ATOM 657 O O . ASN A 1 82 ? 15.582 2.169 -13.889 1.00 90.94 82 ASN A O 1
ATOM 661 N N . PHE A 1 83 ? 17.435 2.994 -14.859 1.00 94.12 83 PHE A N 1
ATOM 662 C CA . PHE A 1 83 ? 17.405 4.277 -14.169 1.00 94.12 83 PHE A CA 1
ATOM 663 C C . PHE A 1 83 ? 16.095 5.034 -14.435 1.00 94.12 83 PHE A C 1
ATOM 665 O O . PHE A 1 83 ? 15.435 5.467 -13.490 1.00 94.12 83 PHE A O 1
ATOM 672 N N . ALA A 1 84 ? 15.656 5.102 -15.697 1.00 88.62 84 ALA A N 1
ATOM 673 C CA . ALA A 1 84 ? 14.388 5.738 -16.061 1.00 88.62 84 ALA A CA 1
ATOM 674 C C . ALA A 1 84 ? 13.163 5.060 -15.410 1.00 88.62 84 ALA A C 1
ATOM 676 O O . ALA A 1 84 ? 12.276 5.746 -14.898 1.00 88.62 84 ALA A O 1
ATOM 677 N N . LEU A 1 85 ? 13.119 3.720 -15.368 1.00 85.50 85 LEU A N 1
ATOM 678 C CA . LEU A 1 85 ? 12.035 3.000 -14.681 1.00 85.50 85 LEU A CA 1
ATOM 679 C C . LEU A 1 85 ? 12.053 3.221 -13.168 1.00 85.50 85 LEU A C 1
ATOM 681 O O . LEU A 1 85 ? 10.995 3.429 -12.573 1.00 85.50 85 LEU A O 1
ATOM 685 N N . SER A 1 86 ? 13.233 3.204 -12.548 1.00 92.06 86 SER A N 1
ATOM 686 C CA . SER A 1 86 ? 13.384 3.476 -11.118 1.00 92.06 86 SER A CA 1
ATOM 687 C C . SER A 1 86 ? 12.885 4.876 -10.765 1.00 92.06 86 SER A C 1
ATOM 689 O O . SER A 1 86 ? 12.137 5.026 -9.799 1.00 92.06 86 SER A O 1
ATOM 691 N N . ALA A 1 87 ? 13.205 5.887 -11.580 1.00 93.25 87 ALA A N 1
ATOM 692 C CA . ALA A 1 87 ? 12.677 7.241 -11.412 1.00 93.25 87 ALA A CA 1
ATOM 693 C C . ALA A 1 87 ? 11.138 7.273 -11.501 1.00 93.25 87 ALA A C 1
ATOM 695 O O . ALA A 1 87 ? 10.477 7.867 -10.647 1.00 93.25 87 ALA A O 1
ATOM 696 N N . GLY A 1 88 ? 10.554 6.563 -12.473 1.00 89.00 88 GLY A N 1
ATOM 697 C CA . GLY A 1 88 ? 9.100 6.417 -12.590 1.00 89.00 88 GLY A CA 1
ATOM 698 C C . GLY A 1 88 ? 8.459 5.742 -11.370 1.00 89.00 88 GLY A C 1
ATOM 699 O O . GLY A 1 88 ? 7.431 6.201 -10.872 1.00 89.00 88 GLY A O 1
ATOM 700 N N . PHE A 1 89 ? 9.081 4.692 -10.830 1.00 90.12 89 PHE A N 1
ATOM 701 C CA . PHE A 1 89 ? 8.590 4.015 -9.627 1.00 90.12 89 PHE A CA 1
ATOM 702 C C . PHE A 1 89 ? 8.638 4.919 -8.388 1.00 90.12 89 PHE A C 1
ATOM 704 O O . PHE A 1 89 ? 7.685 4.939 -7.605 1.00 90.12 89 PHE A O 1
ATOM 711 N N . VAL A 1 90 ? 9.705 5.710 -8.230 1.00 95.75 90 VAL A N 1
ATOM 712 C CA . VAL A 1 90 ? 9.808 6.724 -7.166 1.00 95.75 90 VAL A CA 1
ATOM 713 C C . VAL A 1 90 ? 8.689 7.757 -7.295 1.00 95.75 90 VAL A C 1
ATOM 715 O O . VAL A 1 90 ? 8.050 8.087 -6.297 1.00 95.75 90 VAL A O 1
ATOM 718 N N . PHE A 1 91 ? 8.380 8.205 -8.513 1.00 92.62 91 PHE A N 1
ATOM 719 C CA . PHE A 1 91 ? 7.285 9.143 -8.756 1.00 92.62 91 PHE A CA 1
ATOM 720 C C . PHE A 1 91 ? 5.908 8.551 -8.406 1.00 92.62 91 PHE A C 1
ATOM 722 O O . PHE A 1 91 ? 5.121 9.176 -7.695 1.00 92.62 91 PHE A O 1
ATOM 729 N N . VAL A 1 92 ? 5.624 7.308 -8.812 1.00 88.12 92 VAL A N 1
ATOM 730 C CA . VAL A 1 92 ? 4.380 6.614 -8.422 1.00 88.12 92 VAL A CA 1
ATOM 731 C C . VAL A 1 92 ? 4.299 6.445 -6.903 1.00 88.12 92 VAL A C 1
ATOM 733 O O . VAL A 1 92 ? 3.234 6.636 -6.311 1.00 88.12 92 VAL A O 1
ATOM 736 N N . ARG A 1 93 ? 5.416 6.113 -6.246 1.00 91.56 93 ARG A N 1
ATOM 737 C CA . ARG A 1 93 ? 5.494 6.032 -4.783 1.00 91.56 93 ARG A CA 1
ATOM 738 C C . ARG A 1 93 ? 5.200 7.384 -4.130 1.00 91.56 93 ARG A C 1
ATOM 740 O O . ARG A 1 93 ? 4.460 7.410 -3.152 1.00 91.56 93 ARG A O 1
ATOM 747 N N . MET A 1 94 ? 5.716 8.482 -4.678 1.00 96.62 94 MET A N 1
ATOM 748 C CA . MET A 1 94 ? 5.433 9.840 -4.205 1.00 96.62 94 MET A CA 1
ATOM 749 C C . MET A 1 94 ? 3.932 10.148 -4.263 1.00 96.62 94 MET A C 1
ATOM 751 O O . MET A 1 94 ? 3.369 10.592 -3.266 1.00 96.62 94 MET A O 1
ATOM 755 N N . ILE A 1 95 ? 3.263 9.838 -5.380 1.00 92.31 95 ILE A N 1
ATOM 756 C CA . ILE A 1 95 ? 1.808 10.030 -5.518 1.00 92.31 95 ILE A CA 1
ATOM 757 C C . ILE A 1 95 ? 1.043 9.196 -4.488 1.00 92.31 95 ILE A C 1
ATOM 759 O O . ILE A 1 95 ? 0.134 9.705 -3.837 1.00 92.31 95 ILE A O 1
ATOM 763 N N . LYS A 1 96 ? 1.413 7.922 -4.304 1.00 91.88 96 LYS A N 1
ATOM 764 C CA . LYS A 1 96 ? 0.777 7.060 -3.295 1.00 91.88 96 LYS A CA 1
ATOM 765 C C . LYS A 1 96 ? 0.927 7.638 -1.888 1.00 91.88 96 LYS A C 1
ATOM 767 O O . LYS A 1 96 ? -0.053 7.674 -1.154 1.00 91.88 96 LYS A O 1
ATOM 772 N N . LEU A 1 97 ? 2.120 8.113 -1.526 1.00 91.38 97 LEU A N 1
ATOM 773 C CA . LEU A 1 97 ? 2.361 8.742 -0.225 1.00 91.38 97 LEU A CA 1
ATOM 774 C C . LEU A 1 97 ? 1.566 10.042 -0.061 1.00 91.38 97 LEU A C 1
ATOM 776 O O . LEU A 1 97 ? 1.004 10.262 1.006 1.00 91.38 97 LEU A O 1
ATOM 780 N N . LEU A 1 98 ? 1.450 10.855 -1.114 1.00 94.19 98 LEU A N 1
ATOM 781 C CA . LEU A 1 98 ? 0.632 12.070 -1.109 1.00 94.19 98 LEU A CA 1
ATOM 782 C C . LEU A 1 98 ? -0.856 11.751 -0.896 1.00 94.19 98 LEU A C 1
ATOM 784 O O . LEU A 1 98 ? -1.512 12.389 -0.078 1.00 94.19 98 LEU A O 1
ATOM 788 N N . LEU A 1 99 ? -1.389 10.746 -1.595 1.00 90.75 99 LEU A N 1
ATOM 789 C CA . LEU A 1 99 ? -2.780 10.318 -1.430 1.00 90.75 99 LEU A CA 1
ATOM 790 C C . LEU A 1 99 ? -3.038 9.771 -0.026 1.00 90.75 99 LEU A C 1
ATOM 792 O O . LEU A 1 99 ? -4.030 10.140 0.596 1.00 90.75 99 LEU A O 1
ATOM 796 N N . VAL A 1 100 ? -2.136 8.929 0.490 1.00 90.94 100 VAL A N 1
ATOM 797 C CA . VAL A 1 100 ? -2.216 8.436 1.872 1.00 90.94 100 VAL A CA 1
ATOM 798 C C . VAL A 1 100 ? -2.168 9.603 2.857 1.00 90.94 100 VAL A C 1
ATOM 800 O O . VAL A 1 100 ? -2.946 9.596 3.804 1.00 90.94 100 VAL A O 1
ATOM 803 N N . ALA A 1 101 ? -1.336 10.622 2.622 1.00 90.75 101 ALA A N 1
ATOM 804 C CA . ALA A 1 101 ? -1.302 11.828 3.445 1.00 90.75 101 ALA A CA 1
ATOM 805 C C . ALA A 1 101 ? -2.651 12.548 3.449 1.00 90.75 101 ALA A C 1
ATOM 807 O O . ALA A 1 101 ? -3.238 12.716 4.513 1.00 90.75 101 ALA A O 1
ATOM 808 N N . ILE A 1 102 ? -3.191 12.881 2.274 1.00 90.81 102 ILE A N 1
ATOM 809 C CA . ILE A 1 102 ? -4.471 13.597 2.154 1.00 90.81 102 ILE A CA 1
ATOM 810 C C . ILE A 1 102 ? -5.611 12.810 2.817 1.00 90.81 102 ILE A C 1
ATOM 812 O O . ILE A 1 102 ? -6.405 13.385 3.557 1.00 90.81 102 ILE A O 1
ATOM 816 N N . LEU A 1 103 ? -5.674 11.492 2.600 1.00 88.25 103 LEU A N 1
ATOM 817 C CA . LEU A 1 103 ? -6.700 10.632 3.200 1.00 88.25 103 LEU A CA 1
ATOM 818 C C . LEU A 1 103 ? -6.529 10.457 4.716 1.00 88.25 103 LEU A C 1
ATOM 820 O O . LEU A 1 103 ? -7.510 10.191 5.410 1.00 88.25 103 LEU A O 1
ATOM 824 N N . SER A 1 104 ? -5.306 10.591 5.233 1.00 89.81 104 SER A N 1
ATOM 825 C CA . SER A 1 104 ? -5.016 10.412 6.661 1.00 89.81 104 SER A CA 1
ATOM 826 C C . SER A 1 104 ? -5.153 11.700 7.471 1.00 89.81 104 SER A C 1
ATOM 828 O O . SER A 1 104 ? -5.336 11.602 8.677 1.00 89.81 104 SER A O 1
ATOM 830 N N . VAL A 1 105 ? -5.155 12.889 6.847 1.00 89.31 105 VAL A N 1
ATOM 831 C CA . VAL A 1 105 ? -5.325 14.190 7.541 1.00 89.31 105 VAL A CA 1
ATOM 832 C C . VAL A 1 105 ? -6.604 14.246 8.393 1.00 89.31 105 VAL A C 1
ATOM 834 O O . VAL A 1 105 ? -6.635 14.940 9.403 1.00 89.31 105 VAL A O 1
ATOM 837 N N . GLY A 1 106 ? -7.649 13.499 8.026 1.00 86.50 106 GLY A N 1
ATOM 838 C CA . GLY A 1 106 ? -8.902 13.431 8.789 1.00 86.50 106 GLY A CA 1
ATOM 839 C C . GLY A 1 106 ? -8.995 12.296 9.815 1.00 86.50 106 GLY A C 1
ATOM 840 O O . GLY A 1 106 ? -9.998 12.212 10.521 1.00 86.50 106 GLY A O 1
ATOM 841 N N . ARG A 1 107 ? -8.010 11.391 9.891 1.00 90.75 107 ARG A N 1
ATOM 842 C CA . ARG A 1 107 ? -8.063 10.218 10.778 1.00 90.75 107 ARG A CA 1
ATOM 843 C C . ARG A 1 107 ? -7.208 10.442 12.018 1.00 90.75 107 ARG A C 1
ATOM 845 O O . ARG A 1 107 ? -5.990 10.357 11.955 1.00 90.75 107 ARG A O 1
ATOM 852 N N . ILE A 1 108 ? -7.867 10.636 13.156 1.00 91.88 108 ILE A N 1
ATOM 853 C CA . ILE A 1 108 ? -7.208 10.810 14.461 1.00 91.88 108 ILE A CA 1
ATOM 854 C C . ILE A 1 108 ? -6.694 9.493 15.068 1.00 91.88 108 ILE A C 1
ATOM 856 O O . ILE A 1 108 ? -5.807 9.506 15.917 1.00 91.88 108 ILE A O 1
ATOM 860 N N . ASP A 1 109 ? -7.218 8.351 14.612 1.00 88.88 109 ASP A N 1
ATOM 861 C CA . ASP A 1 109 ? -6.950 7.040 15.220 1.00 88.88 109 ASP A CA 1
ATOM 862 C C . ASP A 1 109 ? -5.609 6.413 14.807 1.00 88.88 109 ASP A C 1
ATOM 864 O O . ASP A 1 109 ? -5.134 5.471 15.441 1.00 88.88 109 ASP A O 1
ATOM 868 N N . SER A 1 110 ? -4.997 6.878 13.715 1.00 88.81 110 SER A N 1
ATOM 869 C CA . SER A 1 110 ? -3.805 6.253 13.131 1.00 88.81 110 SER A CA 1
ATOM 870 C C . SER A 1 110 ? -2.667 7.249 12.993 1.00 88.81 110 SER A C 1
ATOM 872 O O . SER A 1 110 ? -2.853 8.309 12.407 1.00 88.81 110 SER A O 1
ATOM 874 N N . ARG A 1 111 ? -1.472 6.866 13.454 1.00 90.06 111 ARG A N 1
ATOM 875 C CA . ARG A 1 111 ? -0.245 7.642 13.230 1.00 90.06 111 ARG A CA 1
ATOM 876 C C . ARG A 1 111 ? 0.069 7.707 11.741 1.00 90.06 111 ARG A C 1
ATOM 878 O O . ARG A 1 111 ? 0.071 6.671 11.071 1.00 90.06 111 ARG A O 1
ATOM 885 N N . PHE A 1 112 ? 0.347 8.908 11.246 1.00 90.00 112 PHE A N 1
ATOM 886 C CA . PHE A 1 112 ? 0.723 9.108 9.849 1.00 90.00 112 PHE A CA 1
ATOM 887 C C . PHE A 1 112 ? 2.190 8.729 9.610 1.00 90.00 112 PHE A C 1
ATOM 889 O O . PHE A 1 112 ? 2.533 8.135 8.585 1.00 90.00 112 PHE A O 1
ATOM 896 N N . LEU A 1 113 ? 3.056 9.038 10.578 1.00 90.88 113 LEU A N 1
ATOM 897 C CA . LEU A 1 113 ? 4.472 8.696 10.519 1.00 90.88 113 LEU A CA 1
ATOM 898 C C . LEU A 1 113 ? 4.736 7.277 11.041 1.00 90.88 113 LEU A C 1
ATOM 900 O O . LEU A 1 113 ? 4.080 6.779 11.960 1.00 90.88 113 LEU A O 1
ATOM 904 N N . ALA A 1 114 ? 5.731 6.615 10.447 1.00 90.06 114 ALA A N 1
ATOM 905 C CA . ALA A 1 114 ? 6.242 5.352 10.963 1.00 90.06 114 ALA A CA 1
ATOM 906 C C . ALA A 1 114 ? 6.872 5.556 12.354 1.00 90.06 114 ALA A C 1
ATOM 908 O O . ALA A 1 114 ? 7.364 6.636 12.669 1.00 90.06 114 ALA A O 1
ATOM 909 N N . LYS A 1 115 ? 6.887 4.505 13.182 1.00 88.12 115 LYS A N 1
ATOM 910 C CA . LYS A 1 115 ? 7.491 4.551 14.527 1.00 88.12 115 LYS A CA 1
ATOM 911 C C . LYS A 1 115 ? 8.957 5.003 14.442 1.00 88.12 115 LYS A C 1
ATOM 913 O O . LYS A 1 115 ? 9.695 4.468 13.614 1.00 88.12 115 LYS A O 1
ATOM 918 N N . GLY A 1 116 ? 9.362 5.967 15.272 1.00 89.06 116 GLY A N 1
ATOM 919 C CA . GLY A 1 116 ? 10.705 6.558 15.255 1.00 89.06 116 GLY A CA 1
ATOM 920 C C . GLY A 1 116 ? 10.931 7.650 14.200 1.00 89.06 116 GLY A C 1
ATOM 921 O O . GLY A 1 116 ? 11.977 8.293 14.210 1.00 89.06 116 GLY A O 1
ATOM 922 N N . VAL A 1 117 ? 9.980 7.897 13.290 1.00 90.31 117 VAL A N 1
ATOM 923 C CA . VAL A 1 117 ? 10.054 9.020 12.344 1.00 90.31 117 VAL A CA 1
ATOM 924 C C . VAL A 1 117 ? 9.276 10.198 12.920 1.00 90.31 117 VAL A C 1
ATOM 926 O O . VAL A 1 117 ? 8.089 10.083 13.206 1.00 90.31 117 VAL A O 1
ATOM 929 N N . GLY A 1 118 ? 9.938 11.346 13.059 1.00 87.19 118 GLY A N 1
ATOM 930 C CA . GLY A 1 118 ? 9.331 12.560 13.612 1.00 87.19 118 GLY A CA 1
ATOM 931 C C . GLY A 1 118 ? 9.448 12.699 15.135 1.00 87.19 118 GLY A C 1
ATOM 932 O O . GLY A 1 118 ? 8.852 13.604 15.713 1.00 87.19 118 GLY A O 1
ATOM 933 N N . GLU A 1 119 ? 10.232 11.832 15.771 1.00 94.50 119 GLU A N 1
ATOM 934 C CA . GLU A 1 119 ? 10.656 11.957 17.166 1.00 94.50 119 GLU A CA 1
ATOM 935 C C . GLU A 1 119 ? 11.963 12.766 17.189 1.00 94.50 119 GLU A C 1
ATOM 937 O O . GLU A 1 119 ? 13.057 12.223 17.023 1.00 94.50 119 GLU A O 1
ATOM 942 N N . VAL A 1 120 ? 11.863 14.095 17.309 1.00 93.69 120 VAL A N 1
ATOM 943 C CA . VAL A 1 120 ? 13.038 14.980 17.390 1.00 93.69 120 VAL A CA 1
ATOM 944 C C . VAL A 1 120 ? 13.250 15.352 18.855 1.00 93.69 120 VAL A C 1
ATOM 946 O O . VAL A 1 120 ? 12.763 16.368 19.351 1.00 93.69 120 VAL A O 1
ATOM 949 N N . GLY A 1 121 ? 13.969 14.483 19.569 1.00 92.50 121 GLY A N 1
ATOM 950 C CA . GLY A 1 121 ? 14.205 14.632 21.004 1.00 92.50 121 GLY A CA 1
ATOM 951 C C . GLY A 1 121 ? 12.901 14.496 21.807 1.00 92.50 121 GLY A C 1
ATOM 952 O O . GLY A 1 121 ? 12.190 13.515 21.615 1.00 92.50 121 GLY A O 1
ATOM 953 N N . PRO A 1 122 ? 12.565 15.442 22.707 1.00 92.81 122 PRO A N 1
ATOM 954 C CA . PRO A 1 122 ? 11.328 15.385 23.491 1.00 92.81 122 PRO A CA 1
ATOM 955 C C . PRO A 1 122 ? 10.074 15.790 22.695 1.00 92.81 122 PRO A C 1
ATOM 957 O O . PRO A 1 122 ? 8.976 15.769 23.247 1.00 92.81 122 PRO A O 1
ATOM 960 N N . VAL A 1 123 ? 10.224 16.207 21.432 1.00 92.88 123 VAL A N 1
ATOM 961 C CA . VAL A 1 123 ? 9.118 16.687 20.599 1.00 92.88 123 VAL A CA 1
ATOM 962 C C . VAL A 1 123 ? 8.720 15.605 19.597 1.00 92.88 123 VAL A C 1
ATOM 964 O O . VAL A 1 123 ? 9.485 15.260 18.696 1.00 92.88 123 VAL A O 1
ATOM 967 N N . GLU A 1 124 ? 7.499 15.095 19.744 1.00 94.38 124 GLU A N 1
ATOM 968 C CA . GLU A 1 124 ? 6.847 14.225 18.763 1.00 94.38 124 GLU A CA 1
ATOM 969 C C . GLU A 1 124 ? 6.055 15.087 17.767 1.00 94.38 124 GLU A C 1
ATOM 971 O O . GLU A 1 124 ? 5.134 15.808 18.155 1.00 94.38 124 GLU A O 1
ATOM 976 N N . LEU A 1 125 ? 6.397 15.016 16.477 1.00 93.50 125 LEU A N 1
ATOM 977 C CA . LEU A 1 125 ? 5.720 15.769 15.409 1.00 93.50 125 LEU A CA 1
ATOM 978 C C . LEU A 1 125 ? 4.248 15.353 15.199 1.00 93.50 125 LEU A C 1
ATOM 980 O O . LEU A 1 125 ? 3.456 16.167 14.732 1.00 93.50 125 LEU A O 1
ATOM 984 N N . ASP A 1 126 ? 3.876 14.116 15.551 1.00 90.81 126 ASP A N 1
ATOM 985 C CA . ASP A 1 126 ? 2.517 13.561 15.419 1.00 90.81 126 ASP A CA 1
ATOM 986 C C . ASP A 1 126 ? 2.025 12.963 16.752 1.00 90.81 126 ASP A C 1
ATOM 988 O O . ASP A 1 126 ? 1.906 11.748 16.925 1.00 90.81 126 ASP A O 1
ATOM 992 N N . ALA A 1 127 ? 1.780 13.839 17.732 1.00 91.50 127 ALA A N 1
ATOM 993 C CA . ALA A 1 127 ? 1.326 13.465 19.077 1.00 91.50 127 ALA A CA 1
ATOM 994 C C . ALA A 1 127 ? -0.205 13.286 19.197 1.00 91.50 127 ALA A C 1
ATOM 996 O O . ALA A 1 127 ? -0.713 12.905 20.251 1.00 91.50 127 ALA A O 1
ATOM 997 N N . PHE A 1 128 ? -0.987 13.562 18.151 1.00 92.44 128 PHE A N 1
ATOM 998 C CA . PHE A 1 128 ? -2.452 13.509 18.248 1.00 92.44 128 PHE A CA 1
ATOM 999 C C . PHE A 1 128 ? -3.000 12.107 18.561 1.00 92.44 128 PHE A C 1
ATOM 1001 O O . PHE A 1 128 ? -3.819 11.995 19.478 1.00 92.44 128 PHE A O 1
ATOM 1008 N N . PRO A 1 129 ? -2.531 11.023 17.912 1.00 93.19 129 PRO A N 1
ATOM 1009 C CA . PRO A 1 129 ? -3.025 9.679 18.209 1.00 93.19 129 PRO A CA 1
ATOM 1010 C C . PRO A 1 129 ? -2.706 9.227 19.638 1.00 93.19 129 PRO A C 1
ATOM 1012 O O . PRO A 1 129 ? -3.466 8.468 20.234 1.00 93.19 129 PRO A O 1
ATOM 1015 N N . THR A 1 130 ? -1.589 9.683 20.219 1.00 91.69 130 THR A N 1
ATOM 1016 C CA . THR A 1 130 ? -1.238 9.347 21.608 1.00 91.69 130 THR A CA 1
ATOM 1017 C C . THR A 1 130 ? -2.118 10.090 22.601 1.00 91.69 130 THR A C 1
ATOM 1019 O O . THR A 1 130 ? -2.560 9.485 23.577 1.00 91.69 130 THR A O 1
ATOM 1022 N N . ILE A 1 131 ? -2.419 11.365 22.347 1.00 93.75 131 ILE A N 1
ATOM 1023 C CA . ILE A 1 131 ? -3.361 12.144 23.158 1.00 93.75 131 ILE A CA 1
ATOM 1024 C C . ILE A 1 131 ? -4.764 11.531 23.076 1.00 93.75 131 ILE A C 1
ATOM 1026 O O . ILE A 1 131 ? -5.381 11.305 24.114 1.00 93.75 131 ILE A O 1
ATOM 1030 N N . HIS A 1 132 ? -5.233 11.185 21.874 1.00 94.81 132 HIS A N 1
ATOM 1031 C CA . HIS A 1 132 ? -6.545 10.564 21.692 1.00 94.81 132 HIS A CA 1
ATOM 1032 C C . HIS A 1 132 ? -6.645 9.205 22.396 1.00 94.81 132 HIS A C 1
ATOM 1034 O O . HIS A 1 132 ? -7.612 8.942 23.105 1.00 94.81 132 HIS A O 1
ATOM 1040 N N . LEU A 1 133 ? -5.610 8.365 22.290 1.00 93.12 133 LEU A N 1
ATOM 1041 C CA . LEU A 1 133 ? -5.569 7.088 23.003 1.00 93.12 133 LEU A CA 1
ATOM 1042 C C . LEU A 1 133 ? -5.601 7.279 24.526 1.00 93.12 133 LEU A C 1
ATOM 1044 O O . LEU A 1 133 ? -6.296 6.542 25.220 1.00 93.12 133 LEU A O 1
ATOM 1048 N N . ARG A 1 134 ? -4.867 8.265 25.058 1.00 94.88 134 ARG A N 1
ATOM 1049 C CA . ARG A 1 134 ? -4.901 8.593 26.494 1.00 94.88 134 ARG A CA 1
ATOM 1050 C C . ARG A 1 134 ? -6.293 9.031 26.938 1.00 94.88 134 ARG A C 1
ATOM 1052 O O . ARG A 1 134 ? -6.715 8.649 28.025 1.00 94.88 134 ARG A O 1
ATOM 1059 N N . ASP A 1 135 ? -6.993 9.791 26.106 1.00 95.69 135 ASP A N 1
ATOM 1060 C CA . ASP A 1 135 ? -8.361 10.228 26.374 1.00 95.69 135 ASP A CA 1
ATOM 1061 C C . ASP A 1 135 ? -9.345 9.048 26.378 1.00 95.69 135 ASP A C 1
ATOM 1063 O O . ASP A 1 135 ? -10.097 8.880 27.337 1.00 95.69 135 ASP A O 1
ATOM 1067 N N . ILE A 1 136 ? -9.257 8.151 25.387 1.00 94.25 136 ILE A N 1
ATOM 1068 C CA . ILE A 1 136 ? -10.039 6.903 25.355 1.00 94.25 136 ILE A CA 1
ATOM 1069 C C . ILE A 1 136 ? -9.783 6.075 26.615 1.00 94.25 136 ILE A C 1
ATOM 1071 O O . ILE A 1 136 ? -10.733 5.653 27.269 1.00 94.25 136 ILE A O 1
ATOM 1075 N N . LEU A 1 137 ? -8.517 5.873 26.987 1.00 93.81 137 LEU A N 1
ATOM 1076 C CA . LEU A 1 137 ? -8.149 5.089 28.168 1.00 93.81 137 LEU A CA 1
ATOM 1077 C C . LEU A 1 137 ? -8.633 5.741 29.469 1.00 93.81 137 LEU A C 1
ATOM 1079 O O . LEU A 1 137 ? -9.083 5.044 30.375 1.00 93.81 137 LEU A O 1
ATOM 1083 N N . SER A 1 138 ? -8.574 7.070 29.564 1.00 94.94 138 SER A N 1
ATOM 1084 C CA . SER A 1 138 ? -9.123 7.825 30.696 1.00 94.94 138 SER A CA 1
ATOM 1085 C C . SER A 1 138 ? -10.640 7.649 30.787 1.00 94.94 138 SER 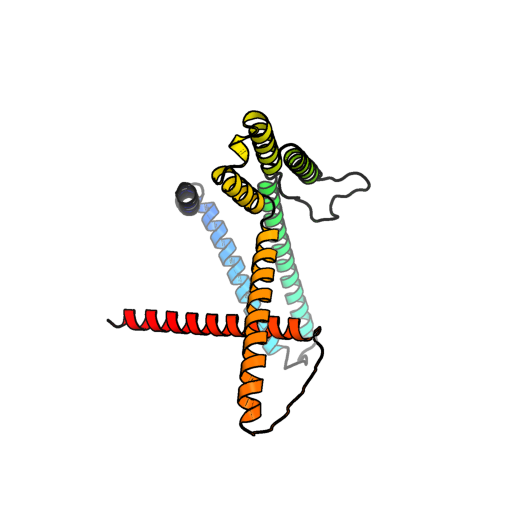A C 1
ATOM 1087 O O . SER A 1 138 ? -11.184 7.335 31.851 1.00 94.94 138 SER A O 1
ATOM 1089 N N . HIS A 1 139 ? -11.337 7.773 29.657 1.00 92.94 139 HIS A N 1
ATOM 1090 C CA . HIS A 1 139 ? -12.774 7.553 29.581 1.00 92.94 139 HIS A CA 1
ATOM 1091 C C . HIS A 1 139 ? -13.164 6.114 29.918 1.00 92.94 139 HIS A C 1
ATOM 1093 O O . HIS A 1 139 ? -14.128 5.912 3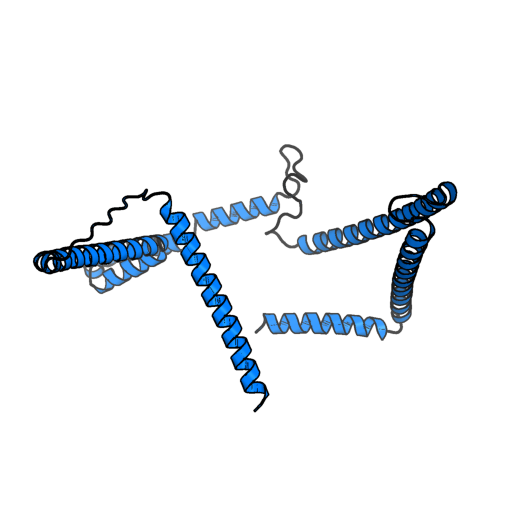0.657 1.00 92.94 139 HIS A O 1
ATOM 1099 N N . GLU A 1 140 ? -12.410 5.130 29.441 1.00 89.38 140 GLU A N 1
ATOM 1100 C CA . GLU A 1 140 ? -12.625 3.718 29.744 1.00 89.38 140 GLU A CA 1
ATOM 1101 C C . GLU A 1 140 ? -12.382 3.420 31.230 1.00 89.38 140 GLU A C 1
ATOM 1103 O O . GLU A 1 140 ? -13.188 2.729 31.856 1.00 89.38 140 GLU A O 1
ATOM 1108 N N . ALA A 1 141 ? -11.348 4.017 31.831 1.00 90.12 141 ALA A N 1
ATOM 1109 C CA . ALA A 1 141 ? -11.064 3.889 33.258 1.00 90.12 141 ALA A CA 1
ATOM 1110 C C . ALA A 1 141 ? -12.168 4.510 34.135 1.00 90.12 141 ALA A C 1
ATOM 1112 O O . ALA A 1 141 ? -12.562 3.924 35.145 1.00 90.12 141 ALA A O 1
ATOM 1113 N N . HIS A 1 142 ? -12.701 5.675 33.753 1.00 90.38 142 HIS A N 1
ATOM 1114 C CA . HIS A 1 142 ? -13.736 6.372 34.526 1.00 90.38 142 HIS A CA 1
ATOM 1115 C C . HIS A 1 142 ? -15.158 5.861 34.277 1.00 90.38 142 HIS A C 1
ATOM 1117 O O . HIS A 1 142 ? -16.006 5.934 35.169 1.00 90.38 142 HIS A O 1
ATOM 1123 N N . ARG A 1 143 ? -15.452 5.374 33.070 1.00 86.00 143 ARG A N 1
ATOM 1124 C CA . ARG A 1 143 ? -16.790 4.936 32.649 1.00 86.00 143 ARG A CA 1
ATOM 1125 C C . ARG A 1 143 ? -16.764 3.513 32.124 1.00 86.00 143 ARG A C 1
ATOM 1127 O O . ARG A 1 143 ? -17.320 3.211 31.072 1.00 86.00 143 ARG A O 1
ATOM 1134 N N . HIS A 1 144 ? -16.167 2.622 32.903 1.00 85.56 144 HIS A N 1
ATOM 1135 C CA . HIS A 1 144 ? -16.196 1.214 32.567 1.00 85.56 144 HIS A CA 1
ATOM 1136 C C . HIS A 1 144 ? -17.633 0.675 32.736 1.00 85.56 144 HIS A C 1
ATOM 1138 O O . HIS A 1 144 ? -18.165 0.704 33.856 1.00 85.56 144 HIS A O 1
ATOM 1144 N N . PRO A 1 145 ? -18.284 0.168 31.670 1.00 84.56 145 PRO A N 1
ATOM 1145 C CA . PRO A 1 145 ? -19.692 -0.237 31.714 1.00 84.56 145 PRO A CA 1
ATOM 1146 C C . PRO A 1 145 ? -19.944 -1.286 32.800 1.00 84.56 145 PRO A C 1
ATOM 1148 O O . PRO A 1 145 ? -20.946 -1.228 33.509 1.00 84.56 145 PRO A O 1
ATOM 1151 N N . TYR A 1 146 ? -18.982 -2.181 33.025 1.00 80.38 146 TYR A N 1
ATOM 1152 C CA . TYR A 1 146 ? -19.099 -3.197 34.062 1.00 80.38 146 TYR A CA 1
ATOM 1153 C C . TYR A 1 146 ? -19.048 -2.636 35.487 1.00 80.38 146 TYR A C 1
ATOM 1155 O O . TYR A 1 146 ? -19.751 -3.150 36.352 1.00 80.38 146 TYR A O 1
ATOM 1163 N N . ILE A 1 147 ? -18.269 -1.579 35.752 1.00 80.94 147 ILE A N 1
ATOM 1164 C CA . ILE A 1 147 ? -18.218 -0.955 37.086 1.00 80.94 147 ILE A CA 1
ATOM 1165 C C . ILE A 1 147 ? -19.541 -0.244 37.375 1.00 80.94 147 ILE A C 1
ATOM 1167 O O . ILE A 1 147 ? -20.058 -0.341 38.486 1.00 80.94 147 ILE A O 1
ATOM 1171 N N . SER A 1 148 ? -20.125 0.414 36.369 1.00 83.31 148 SER A N 1
ATOM 1172 C CA . SER A 1 148 ? -21.441 1.043 36.501 1.00 83.31 148 SER A CA 1
ATOM 1173 C C . SER A 1 148 ? -22.518 0.008 36.839 1.00 83.31 148 SER A C 1
ATOM 1175 O O . SER A 1 148 ? -23.229 0.172 37.830 1.00 83.31 148 SER A O 1
ATOM 1177 N N . VAL A 1 149 ? -22.563 -1.108 36.101 1.00 83.12 149 VAL A N 1
ATOM 1178 C CA . VAL A 1 149 ? -23.505 -2.208 36.369 1.00 83.12 149 VAL A CA 1
ATOM 1179 C C . VAL A 1 149 ? -23.255 -2.838 37.749 1.00 83.12 149 VAL A C 1
ATOM 1181 O O . VAL A 1 149 ? -24.214 -3.105 38.476 1.00 83.12 149 VAL A O 1
ATOM 1184 N N . LEU A 1 150 ? -21.990 -3.016 38.159 1.00 79.56 150 LEU A N 1
ATOM 1185 C CA . LEU A 1 150 ? -21.612 -3.511 39.493 1.00 79.56 150 LEU A CA 1
ATOM 1186 C C . LEU A 1 150 ? -22.108 -2.581 40.602 1.00 79.56 150 LEU A C 1
ATOM 1188 O O . LEU A 1 150 ? -22.703 -3.041 41.578 1.00 79.56 150 LEU A O 1
ATOM 1192 N N . GLY A 1 151 ? -21.915 -1.273 40.429 1.00 82.50 151 GLY A N 1
ATOM 1193 C CA . GLY A 1 151 ? -22.403 -0.247 41.344 1.00 82.50 151 GLY A CA 1
ATOM 1194 C C . GLY A 1 151 ? -23.925 -0.277 41.476 1.00 82.50 151 GLY A C 1
ATOM 1195 O O . GLY A 1 151 ? -24.442 -0.338 42.592 1.00 82.50 151 GLY A O 1
ATOM 1196 N N . THR A 1 152 ? -24.657 -0.326 40.358 1.00 82.81 152 THR A N 1
ATOM 1197 C CA . THR A 1 152 ? -26.127 -0.425 40.364 1.00 82.81 152 THR A CA 1
ATOM 1198 C C . THR A 1 152 ? -26.610 -1.699 41.056 1.00 82.81 152 THR A C 1
ATOM 1200 O O . THR A 1 152 ? -27.552 -1.653 41.851 1.00 82.81 152 THR A O 1
ATOM 1203 N N . MET A 1 153 ? -25.944 -2.830 40.818 1.00 76.62 153 MET A N 1
ATOM 1204 C CA . MET A 1 153 ? -26.271 -4.095 41.474 1.00 76.62 153 MET A CA 1
ATOM 1205 C C . MET A 1 153 ? -26.037 -4.028 42.990 1.00 76.62 153 MET A C 1
ATOM 1207 O O . MET A 1 153 ? -26.866 -4.508 43.768 1.00 76.62 153 MET A O 1
ATOM 1211 N N . TYR A 1 154 ? -24.944 -3.402 43.433 1.00 82.31 154 TYR A N 1
ATOM 1212 C CA . TYR A 1 154 ? -24.659 -3.231 44.858 1.00 82.31 154 TYR A CA 1
ATOM 1213 C C . TYR A 1 154 ? -25.678 -2.305 45.538 1.00 82.31 154 TYR A C 1
ATOM 1215 O O . TYR A 1 154 ? -26.143 -2.592 46.643 1.00 82.31 154 TYR A O 1
ATOM 1223 N N . LEU A 1 155 ? -26.103 -1.240 44.851 1.00 84.38 155 LEU A N 1
ATOM 1224 C CA . LEU A 1 155 ? -27.180 -0.360 45.313 1.00 84.38 155 LEU A CA 1
ATOM 1225 C C . LEU A 1 155 ? -28.522 -1.104 45.416 1.00 84.38 155 LEU A C 1
ATOM 1227 O O . LEU A 1 155 ? -29.245 -0.929 46.397 1.00 84.38 155 LEU A O 1
ATOM 1231 N N . MET A 1 156 ? -28.834 -1.988 44.464 1.00 79.50 156 MET A N 1
ATOM 1232 C CA . MET A 1 156 ? -30.015 -2.859 44.535 1.00 79.50 156 MET A CA 1
ATOM 1233 C C . MET A 1 156 ? -29.946 -3.821 45.728 1.00 79.50 156 MET A C 1
ATOM 1235 O O . MET A 1 156 ? -30.934 -3.965 46.450 1.00 79.50 156 MET A O 1
ATOM 1239 N N . LYS A 1 157 ? -28.777 -4.413 46.009 1.00 80.81 157 LYS A N 1
ATOM 1240 C CA . LYS A 1 157 ? -28.574 -5.249 47.205 1.00 80.81 157 LYS A CA 1
ATOM 1241 C C . LYS A 1 157 ? -28.875 -4.481 48.496 1.00 80.81 157 LYS A C 1
ATOM 1243 O O . LYS A 1 157 ? -29.541 -5.015 49.380 1.00 80.81 157 LYS A O 1
ATOM 1248 N N . LEU A 1 158 ? -28.410 -3.235 48.604 1.00 84.44 158 LEU A N 1
ATOM 1249 C CA . LEU A 1 158 ? -28.672 -2.386 49.772 1.00 84.44 158 LEU A CA 1
ATOM 1250 C C . LEU A 1 158 ? -30.151 -1.999 49.895 1.00 84.44 158 LEU A C 1
ATOM 1252 O O . LEU A 1 158 ? -30.675 -1.964 51.009 1.00 84.44 158 LEU A O 1
ATOM 1256 N N . ARG A 1 159 ? -30.825 -1.744 48.767 1.00 88.94 159 ARG A N 1
ATOM 1257 C CA . ARG A 1 159 ? -32.247 -1.374 48.731 1.00 88.94 159 ARG A CA 1
ATOM 1258 C C . ARG A 1 159 ? -33.167 -2.520 49.154 1.00 88.94 159 ARG A C 1
ATOM 1260 O O . ARG A 1 159 ? -34.086 -2.283 49.927 1.00 88.94 159 ARG A O 1
ATOM 1267 N N . TYR A 1 160 ? -32.924 -3.736 48.663 1.00 83.81 160 TYR A N 1
ATOM 1268 C CA . TYR A 1 160 ? -33.848 -4.868 48.825 1.00 83.81 160 TYR A CA 1
ATOM 1269 C C . TYR A 1 160 ? -33.462 -5.859 49.937 1.00 83.81 160 TYR A C 1
ATOM 1271 O O . TYR A 1 160 ? -34.193 -6.818 50.146 1.00 83.81 160 TYR A O 1
ATOM 1279 N N . LYS A 1 161 ? -32.343 -5.641 50.651 1.00 83.88 161 LYS A N 1
ATOM 1280 C CA . LYS A 1 161 ? -31.844 -6.390 51.831 1.00 83.88 161 LYS A CA 1
ATOM 1281 C C . LYS A 1 161 ? -32.130 -7.904 51.829 1.00 83.88 161 LYS A C 1
ATOM 1283 O O . LYS A 1 161 ? -31.253 -8.678 51.448 1.00 83.88 161 LYS A O 1
ATOM 1288 N N . THR A 1 162 ? -33.311 -8.320 52.288 1.00 80.69 162 THR A N 1
ATOM 1289 C CA . THR A 1 162 ? -33.734 -9.720 52.461 1.00 80.69 162 THR A CA 1
ATOM 1290 C C . THR A 1 162 ? -34.148 -10.399 51.156 1.00 80.69 162 THR A C 1
ATOM 1292 O O . THR A 1 162 ? -33.895 -11.590 50.986 1.00 80.69 162 THR A O 1
ATOM 1295 N N . ASP A 1 163 ? -34.685 -9.653 50.191 1.00 77.50 163 ASP A N 1
ATOM 1296 C CA . ASP A 1 163 ? -35.291 -10.230 48.979 1.00 77.50 163 ASP A CA 1
ATOM 1297 C C . ASP A 1 163 ? -34.267 -10.447 47.855 1.00 77.50 163 ASP A C 1
ATOM 1299 O O . ASP A 1 163 ? -34.484 -11.215 46.915 1.00 77.50 163 ASP A O 1
ATOM 1303 N N . PHE A 1 164 ? -33.089 -9.829 47.985 1.00 68.12 164 PHE A N 1
ATOM 1304 C CA . PHE A 1 164 ? -31.993 -9.925 47.017 1.00 68.12 164 PHE A CA 1
ATOM 1305 C C . PHE A 1 164 ? -31.309 -11.310 47.006 1.00 68.12 164 PHE A C 1
ATOM 1307 O O . PHE A 1 164 ? -30.537 -11.628 46.099 1.00 68.12 164 PHE A O 1
ATOM 1314 N N . GLY A 1 165 ? -31.556 -12.138 48.028 1.00 64.25 165 GLY A N 1
ATOM 1315 C CA . GLY A 1 165 ? -31.017 -13.496 48.167 1.00 64.25 165 GLY A CA 1
ATOM 1316 C C . GLY A 1 165 ? -31.901 -14.610 47.601 1.00 64.25 165 GLY A C 1
ATOM 1317 O O . GLY A 1 165 ? -31.503 -15.770 47.668 1.00 64.25 165 GLY A O 1
ATOM 1318 N N . THR A 1 166 ? -33.076 -14.284 47.058 1.00 76.25 166 THR A N 1
ATOM 1319 C CA . THR A 1 166 ? -33.990 -15.272 46.463 1.00 76.25 166 THR A CA 1
ATOM 1320 C C . THR A 1 166 ? -33.363 -15.947 45.234 1.00 76.25 166 THR A C 1
ATOM 1322 O O . THR A 1 166 ? -32.384 -15.460 44.664 1.00 76.25 166 THR A O 1
ATOM 1325 N N . THR A 1 167 ? -33.908 -17.085 44.796 1.00 71.12 167 THR A N 1
ATOM 1326 C CA . THR A 1 167 ? -33.457 -17.820 43.593 1.00 71.12 167 THR A CA 1
ATOM 1327 C C . THR A 1 167 ? -33.311 -16.915 42.363 1.00 71.12 167 THR A C 1
ATOM 1329 O O . THR A 1 167 ? -32.367 -17.080 41.588 1.00 71.12 167 THR A O 1
ATOM 1332 N N . ALA A 1 168 ? -34.156 -15.887 42.247 1.00 67.44 168 ALA A N 1
ATOM 1333 C CA . ALA A 1 168 ? -34.035 -14.836 41.240 1.00 67.44 168 ALA A CA 1
ATOM 1334 C C . ALA A 1 168 ? -32.709 -14.048 41.348 1.00 67.44 168 ALA A C 1
ATOM 1336 O O . ALA A 1 168 ? -32.030 -13.840 40.343 1.00 67.44 168 ALA A O 1
ATOM 1337 N N . GLY A 1 169 ? -32.277 -13.667 42.554 1.00 70.38 169 GLY A N 1
ATOM 1338 C CA . GLY A 1 169 ? -31.002 -12.978 42.802 1.00 70.38 169 GLY A CA 1
ATOM 1339 C C . GLY A 1 169 ? -29.757 -13.837 42.535 1.00 70.38 169 GLY A C 1
ATOM 1340 O O . GLY A 1 169 ? -28.703 -13.307 42.172 1.00 70.38 169 GLY A O 1
ATOM 1341 N N . SER A 1 170 ? -29.870 -15.166 42.649 1.00 72.56 170 SER A N 1
ATOM 1342 C CA . SER A 1 170 ? -28.801 -16.103 42.264 1.00 72.56 170 SER A CA 1
ATOM 1343 C C . SER A 1 170 ? -28.556 -16.096 40.750 1.00 72.56 170 SER A C 1
ATOM 1345 O O . SER A 1 170 ? -27.407 -16.028 40.309 1.00 72.56 170 SER A O 1
ATOM 1347 N N . CYS A 1 171 ? -29.629 -16.061 39.950 1.00 75.12 171 CYS A N 1
ATOM 1348 C CA . CYS A 1 171 ? -29.539 -15.954 38.492 1.00 75.12 171 CYS A CA 1
ATOM 1349 C C . CYS A 1 171 ? -28.821 -14.660 38.066 1.00 75.12 171 CYS A C 1
ATOM 1351 O O . CYS A 1 171 ? -27.905 -14.699 37.243 1.00 75.12 171 CYS A O 1
ATOM 1353 N N . TRP A 1 172 ? -29.132 -13.534 38.721 1.00 69.50 172 TRP A N 1
ATOM 1354 C CA . TRP A 1 172 ? -28.457 -12.256 38.474 1.00 69.50 172 TRP A CA 1
ATOM 1355 C C . TRP A 1 172 ? -26.961 -12.287 38.799 1.00 69.50 172 TRP A C 1
ATOM 1357 O O . TRP A 1 172 ? -26.171 -11.780 38.008 1.00 69.50 172 TRP A O 1
ATOM 1367 N N . ARG A 1 173 ? -26.534 -12.923 39.902 1.00 72.81 173 ARG A N 1
ATOM 1368 C CA . ARG A 1 173 ? -25.093 -13.100 40.195 1.00 72.81 173 ARG A CA 1
ATOM 1369 C C . ARG A 1 173 ? -24.383 -13.931 39.134 1.00 72.81 173 ARG A C 1
ATOM 1371 O O . ARG A 1 173 ? -23.213 -13.691 38.864 1.00 72.81 173 ARG A O 1
ATOM 1378 N N . LEU A 1 174 ? -25.070 -14.900 38.542 1.00 75.75 174 LEU A N 1
ATOM 1379 C CA . LEU A 1 174 ? -24.496 -15.787 37.536 1.00 75.75 174 LEU A CA 1
ATOM 1380 C C . LEU A 1 174 ? -24.312 -15.060 36.198 1.00 75.75 174 LEU A C 1
ATOM 1382 O O . LEU A 1 174 ? -23.219 -15.104 35.637 1.00 75.75 174 LEU A O 1
ATOM 1386 N N . ILE A 1 175 ? -25.322 -14.302 35.755 1.00 76.06 175 ILE A N 1
ATOM 1387 C CA . ILE A 1 175 ? -25.213 -13.389 34.601 1.00 76.06 175 ILE A CA 1
ATOM 1388 C C . ILE A 1 175 ? -24.086 -12.377 34.833 1.00 76.06 175 ILE A C 1
ATOM 1390 O O . ILE A 1 175 ? -23.304 -12.083 33.934 1.00 76.06 175 ILE A O 1
ATOM 1394 N N . PHE A 1 176 ? -23.962 -11.887 36.062 1.00 72.81 176 PHE A N 1
ATOM 1395 C CA . PHE A 1 176 ? -22.953 -10.917 36.444 1.00 72.81 176 PHE A CA 1
ATOM 1396 C C . PHE A 1 176 ? -21.521 -11.467 36.399 1.00 72.81 176 PHE A C 1
ATOM 1398 O O . PHE A 1 176 ? -20.638 -10.832 35.828 1.00 72.81 176 PHE A O 1
ATOM 1405 N N . VAL A 1 177 ? -21.292 -12.667 36.944 1.00 75.19 177 VAL A N 1
ATOM 1406 C CA . VAL A 1 177 ? -19.997 -13.361 36.845 1.00 75.19 177 VAL A CA 1
ATOM 1407 C C . VAL A 1 177 ? -19.662 -13.670 35.384 1.00 75.19 177 VAL A C 1
ATOM 1409 O O . VAL A 1 177 ? -18.511 -13.503 34.988 1.00 75.19 177 VAL A O 1
ATOM 1412 N N . TYR A 1 178 ? -20.655 -14.045 34.571 1.00 77.25 178 TYR A N 1
ATOM 1413 C CA . TYR A 1 178 ? -20.458 -14.263 33.135 1.00 77.25 178 TYR A CA 1
ATOM 1414 C C . TYR A 1 178 ? -20.078 -12.989 32.381 1.00 77.25 178 TYR A C 1
ATOM 1416 O O . TYR A 1 178 ? -19.200 -13.032 31.523 1.00 77.25 178 TYR A O 1
ATOM 1424 N N . ALA A 1 179 ? -20.706 -11.862 32.711 1.00 74.31 179 ALA A N 1
ATOM 1425 C CA . ALA A 1 179 ? -20.415 -10.583 32.081 1.00 74.31 179 ALA A CA 1
ATOM 1426 C C . ALA A 1 179 ? -19.027 -10.052 32.481 1.00 74.31 179 ALA A C 1
ATOM 1428 O O . ALA A 1 179 ? -18.269 -9.610 31.625 1.00 74.31 179 ALA A O 1
ATOM 1429 N N . LEU A 1 180 ? -18.672 -10.113 33.768 1.00 71.56 180 LEU A N 1
ATOM 1430 C CA . LEU A 1 180 ? -17.419 -9.541 34.277 1.00 71.56 180 LEU A CA 1
ATOM 1431 C C . LEU A 1 180 ? -16.192 -10.412 34.058 1.00 71.56 180 LEU A C 1
ATOM 1433 O O . LEU A 1 180 ? -15.098 -9.880 33.897 1.00 71.56 180 LEU A O 1
ATOM 1437 N N . MET A 1 181 ? -16.354 -11.732 34.125 1.00 74.31 181 MET A N 1
ATOM 1438 C CA . MET A 1 181 ? -15.238 -12.670 34.091 1.00 74.31 181 MET A CA 1
ATOM 1439 C C . MET A 1 181 ? -15.498 -13.790 33.079 1.00 74.31 181 MET A C 1
ATOM 1441 O O . MET A 1 181 ? -15.541 -14.964 33.457 1.00 74.31 181 MET A O 1
ATOM 1445 N N . PRO A 1 182 ? -15.630 -13.477 31.774 1.00 72.25 182 PRO A N 1
ATOM 1446 C CA . PRO A 1 182 ? -15.832 -14.499 30.747 1.00 72.25 182 PRO A CA 1
ATOM 1447 C C . PRO A 1 182 ? -14.664 -15.496 30.688 1.00 72.25 182 PRO A C 1
ATOM 1449 O O . PRO A 1 182 ? -14.847 -16.655 30.329 1.00 72.25 182 PRO A O 1
ATOM 1452 N N . TRP A 1 183 ? -13.459 -15.110 31.126 1.00 73.88 183 TRP A N 1
ATOM 1453 C CA . TRP A 1 183 ? -12.342 -16.052 31.259 1.00 73.88 183 TRP A CA 1
ATOM 1454 C C . TRP A 1 183 ? -12.593 -17.120 32.333 1.00 73.88 183 TRP A C 1
ATOM 1456 O O . TRP A 1 183 ? -12.128 -18.249 32.198 1.00 73.88 183 TRP A O 1
ATOM 1466 N N . LEU A 1 184 ? -13.364 -16.807 33.375 1.00 73.00 184 LEU A N 1
ATOM 1467 C CA . LEU A 1 184 ? -13.684 -17.721 34.472 1.00 73.00 184 LEU A CA 1
ATOM 1468 C C . LEU A 1 184 ? -14.636 -18.837 34.013 1.00 73.00 184 LEU A C 1
ATOM 1470 O O . LEU A 1 184 ? -14.571 -19.950 34.531 1.00 73.00 184 LEU A O 1
ATOM 1474 N N . GLN A 1 185 ? -15.433 -18.587 32.966 1.00 73.81 185 GLN A N 1
ATOM 1475 C CA . GLN A 1 185 ? -16.195 -19.625 32.264 1.00 73.81 185 GLN A CA 1
ATOM 1476 C C . GLN A 1 185 ? -15.273 -20.684 31.661 1.00 73.81 185 GLN A C 1
ATOM 1478 O O . GLN A 1 185 ? -15.530 -21.878 31.814 1.00 73.81 185 GLN A O 1
ATOM 1483 N N . LYS A 1 186 ? -14.175 -20.257 31.025 1.00 71.56 186 LYS A N 1
ATOM 1484 C CA . LYS A 1 186 ? -13.201 -21.175 30.424 1.00 71.56 186 LYS A CA 1
ATOM 1485 C C . LYS A 1 186 ? -12.614 -22.109 31.483 1.00 71.56 186 LYS A C 1
ATOM 1487 O O . LYS A 1 186 ? -12.534 -23.312 31.254 1.00 71.56 186 LYS A O 1
ATOM 1492 N N . TYR A 1 187 ? -12.284 -21.576 32.659 1.00 73.00 187 TYR A N 1
ATOM 1493 C CA . TYR A 1 187 ? -11.761 -22.375 33.769 1.00 73.00 187 TYR A CA 1
ATOM 1494 C C . TYR A 1 187 ? -12.805 -23.301 34.393 1.00 73.00 187 TYR A C 1
ATOM 1496 O O . TYR A 1 187 ? -12.470 -24.428 34.737 1.00 73.00 187 TYR A O 1
ATOM 1504 N N . ARG A 1 188 ? -14.069 -22.881 34.490 1.00 71.31 188 ARG A N 1
ATOM 1505 C CA . ARG A 1 188 ? -15.132 -23.714 35.069 1.00 71.31 188 ARG A CA 1
ATOM 1506 C C . ARG A 1 188 ? -15.472 -24.927 34.197 1.00 71.31 188 ARG A C 1
ATOM 1508 O O . ARG A 1 188 ? -15.657 -26.014 34.727 1.00 71.31 188 ARG A O 1
ATOM 1515 N N . ILE A 1 189 ? -15.493 -24.747 32.874 1.00 75.56 189 ILE A N 1
ATOM 1516 C CA . ILE A 1 189 ? -15.700 -25.847 31.915 1.00 75.56 189 ILE A CA 1
ATOM 1517 C C . ILE A 1 189 ? -14.523 -26.828 31.972 1.00 75.56 189 ILE A C 1
ATOM 1519 O O . ILE A 1 189 ? -14.728 -28.038 31.972 1.00 75.56 189 ILE A O 1
ATOM 1523 N N . LEU A 1 190 ? -13.291 -26.312 32.059 1.00 75.31 190 LEU A N 1
ATOM 1524 C CA . LEU A 1 190 ? -12.098 -27.145 32.213 1.00 75.31 190 LEU A CA 1
ATOM 1525 C C . LEU A 1 190 ? -12.159 -27.981 33.495 1.00 75.31 190 LEU A C 1
ATOM 1527 O O . LEU A 1 190 ? -11.868 -29.172 33.438 1.00 75.31 190 LEU A O 1
ATOM 1531 N N . ASP A 1 191 ? -12.579 -27.379 34.610 1.00 78.62 191 ASP A N 1
ATOM 1532 C CA . ASP A 1 191 ? -12.649 -28.043 35.912 1.00 78.62 191 ASP A CA 1
ATOM 1533 C C . ASP A 1 191 ? -13.681 -29.190 35.922 1.00 78.62 191 ASP A C 1
ATOM 1535 O O . ASP A 1 191 ? -13.371 -30.299 36.377 1.00 78.62 191 ASP A O 1
ATOM 1539 N N . ASP A 1 192 ? -14.863 -28.971 35.327 1.00 80.31 192 ASP A N 1
ATOM 1540 C CA . ASP A 1 192 ? -15.886 -30.011 35.130 1.00 80.31 192 ASP A CA 1
ATOM 1541 C C . ASP A 1 192 ? -15.387 -31.148 34.231 1.00 80.31 192 ASP A C 1
ATOM 1543 O O . ASP A 1 192 ? -15.526 -32.315 34.600 1.00 80.31 192 ASP A O 1
ATOM 1547 N N . LEU A 1 193 ? -14.715 -30.842 33.115 1.00 79.06 193 LEU A N 1
ATOM 1548 C CA . LEU A 1 193 ? -14.127 -31.866 32.243 1.00 79.06 193 LEU A CA 1
ATOM 1549 C C . LEU A 1 193 ? -13.093 -32.719 32.987 1.00 79.06 193 LEU A C 1
ATOM 1551 O O . LEU A 1 193 ? -13.075 -33.943 32.842 1.00 79.06 193 LEU A O 1
ATOM 1555 N N . THR A 1 194 ? -12.254 -32.105 33.828 1.00 83.25 194 THR A N 1
ATOM 1556 C CA . THR A 1 194 ? -11.320 -32.854 34.683 1.00 83.25 194 THR A CA 1
ATOM 1557 C C . THR A 1 194 ? -12.023 -33.726 35.715 1.00 83.25 194 THR A C 1
ATOM 1559 O O . THR A 1 194 ? -11.546 -34.831 35.977 1.00 83.25 194 THR A O 1
ATOM 1562 N N . LYS A 1 195 ? -13.135 -33.273 36.306 1.00 86.75 195 LYS A N 1
ATOM 1563 C CA . LYS A 1 195 ? -13.919 -34.096 37.240 1.00 86.75 195 LYS A CA 1
ATOM 1564 C C . LYS A 1 195 ? -14.542 -35.288 36.527 1.00 86.75 195 LYS A C 1
ATOM 1566 O O . LYS A 1 195 ? -14.339 -36.410 36.980 1.00 86.75 195 LYS A O 1
ATOM 1571 N N . THR A 1 196 ? -15.195 -35.067 35.386 1.00 88.44 196 THR A N 1
ATOM 1572 C CA . THR A 1 196 ? -15.758 -36.142 34.557 1.00 88.44 196 THR A CA 1
ATOM 1573 C C . THR A 1 196 ? -14.683 -37.150 34.158 1.00 88.44 196 THR A C 1
ATOM 1575 O O . THR A 1 196 ? -14.890 -38.353 34.294 1.00 88.44 196 THR A O 1
ATOM 1578 N N . ARG A 1 197 ? -13.495 -36.680 33.754 1.00 85.81 197 ARG A N 1
ATOM 1579 C CA . ARG A 1 197 ? -12.364 -37.554 33.412 1.00 85.81 197 ARG A CA 1
ATOM 1580 C C . ARG A 1 197 ? -11.902 -38.405 34.594 1.00 85.81 197 ARG A C 1
ATOM 1582 O O . ARG A 1 197 ? -11.663 -39.594 34.418 1.00 85.81 197 ARG A O 1
ATOM 1589 N N . LYS A 1 198 ? -11.804 -37.823 35.794 1.00 87.62 198 LYS A N 1
ATOM 1590 C CA . LYS A 1 198 ? -11.450 -38.566 37.016 1.00 87.62 198 LYS A CA 1
ATOM 1591 C C . LYS A 1 198 ? -12.488 -39.636 37.353 1.00 87.62 198 LYS A C 1
ATOM 1593 O O . LYS A 1 198 ? -12.096 -40.729 37.737 1.00 87.62 198 LYS A O 1
ATOM 1598 N N . THR A 1 199 ? -13.777 -39.346 37.174 1.00 87.75 199 THR A N 1
ATOM 1599 C CA . THR A 1 199 ? -14.858 -40.321 37.393 1.00 87.75 199 THR A CA 1
ATOM 1600 C C . THR A 1 199 ? -14.812 -41.472 36.385 1.00 87.75 199 THR A C 1
ATOM 1602 O O . THR A 1 199 ? -15.004 -42.625 36.760 1.00 87.75 199 THR A O 1
ATOM 1605 N N . ILE A 1 200 ? -14.518 -41.187 35.114 1.00 84.31 200 ILE A N 1
ATOM 1606 C CA . ILE A 1 200 ? -14.345 -42.232 34.093 1.00 84.31 200 ILE A CA 1
ATOM 1607 C C . ILE A 1 200 ? -13.143 -43.113 34.445 1.00 84.31 200 ILE A C 1
ATOM 1609 O O . ILE A 1 200 ? -13.265 -44.332 34.467 1.00 84.31 200 ILE A O 1
ATOM 1613 N N . GLN A 1 201 ? -12.016 -42.503 34.818 1.00 84.38 201 GLN A N 1
ATOM 1614 C CA . GLN A 1 201 ? -10.799 -43.237 35.160 1.00 84.38 201 GLN A CA 1
ATOM 1615 C C . GLN A 1 201 ? -10.958 -44.096 36.425 1.00 84.38 201 GLN A C 1
ATOM 1617 O O . GLN A 1 201 ? -10.431 -45.205 36.477 1.00 84.38 201 GLN A O 1
ATOM 1622 N N . SER A 1 202 ? -11.707 -43.627 37.432 1.00 84.12 202 SER A N 1
ATOM 1623 C CA . SER A 1 202 ? -12.034 -44.459 38.596 1.00 84.12 202 SER A CA 1
ATOM 1624 C C . SER A 1 202 ? -12.925 -45.644 38.220 1.00 84.12 202 SER A C 1
ATOM 1626 O O . SER A 1 202 ? -12.689 -46.746 38.708 1.00 84.12 202 SER A O 1
ATOM 1628 N N . ASN A 1 203 ? -13.888 -45.449 37.313 1.00 80.31 203 ASN A N 1
ATOM 1629 C CA . ASN A 1 203 ? -14.777 -46.522 36.862 1.00 80.31 203 ASN A CA 1
ATOM 1630 C C . ASN A 1 203 ? -14.047 -47.562 35.993 1.00 80.31 203 ASN A C 1
ATOM 1632 O O . ASN A 1 203 ? -14.305 -48.757 36.130 1.00 80.31 203 ASN A O 1
ATOM 1636 N N . GLU A 1 204 ? -13.106 -47.137 35.144 1.00 79.19 204 GLU A N 1
ATOM 1637 C CA . GLU A 1 204 ? -12.234 -48.047 34.386 1.00 79.19 204 GLU A CA 1
ATOM 1638 C C . GLU A 1 204 ? -11.325 -48.848 35.318 1.00 79.19 204 GLU A C 1
ATOM 1640 O O . GLU A 1 204 ? -11.217 -50.059 35.166 1.00 79.19 204 GLU A O 1
ATOM 1645 N N . SER A 1 205 ? -10.739 -48.211 36.340 1.00 73.50 205 SER A N 1
ATOM 1646 C CA . SER A 1 205 ? -9.895 -48.927 37.304 1.00 73.50 205 SER A CA 1
ATOM 1647 C C . SER A 1 205 ? -10.655 -49.990 38.104 1.00 73.50 205 SER A C 1
ATOM 1649 O O . SER A 1 205 ? -10.082 -51.033 38.406 1.00 73.50 205 SER A O 1
ATOM 1651 N N . SER A 1 206 ? -11.945 -49.777 38.392 1.00 69.12 206 SER A N 1
ATOM 1652 C CA . SER A 1 206 ? -12.793 -50.815 38.991 1.00 69.12 206 SER A CA 1
ATOM 1653 C C . SER A 1 206 ? -13.187 -51.915 37.998 1.00 69.12 206 SER A C 1
ATOM 1655 O O . SER A 1 206 ? -13.265 -53.073 38.388 1.00 69.12 206 SER A O 1
ATOM 1657 N N . ALA A 1 207 ? -13.386 -51.589 36.716 1.00 64.88 207 ALA A N 1
ATOM 1658 C CA . ALA A 1 207 ? -13.707 -52.585 35.690 1.00 64.88 207 ALA A CA 1
ATOM 1659 C C . ALA A 1 207 ? -12.496 -53.471 35.329 1.00 64.88 207 ALA A C 1
ATOM 1661 O O . ALA A 1 207 ? -12.650 -54.662 35.057 1.00 64.88 207 ALA A O 1
ATOM 1662 N N . ASP A 1 208 ? -11.283 -52.914 35.377 1.00 61.06 208 ASP A N 1
ATOM 1663 C CA . ASP A 1 208 ? -10.039 -53.655 35.157 1.00 61.06 208 ASP A CA 1
ATOM 1664 C C . ASP A 1 208 ? -9.690 -54.595 36.321 1.00 61.06 208 ASP A C 1
ATOM 1666 O O . ASP A 1 208 ? -9.033 -55.609 36.083 1.00 61.06 208 ASP A O 1
ATOM 1670 N N . GLU A 1 209 ? -10.118 -54.319 37.562 1.00 60.25 209 GLU A N 1
ATOM 1671 C CA . GLU A 1 209 ? -9.983 -55.290 38.663 1.00 60.25 209 GLU A CA 1
ATOM 1672 C C . GLU A 1 209 ? -10.888 -56.512 38.459 1.00 60.25 209 GLU A C 1
ATOM 1674 O O . GLU A 1 209 ? -10.415 -57.643 38.617 1.00 60.25 209 GLU A O 1
ATOM 1679 N N . ASP A 1 210 ? -12.122 -56.311 37.986 1.00 59.12 210 ASP A N 1
ATOM 1680 C CA . ASP A 1 210 ? -13.018 -57.413 37.611 1.00 59.12 210 ASP A CA 1
ATOM 1681 C C . ASP A 1 210 ? -12.479 -58.203 36.401 1.00 59.12 210 ASP A C 1
ATOM 1683 O O . ASP A 1 210 ? -12.557 -59.434 36.365 1.00 59.12 210 ASP A O 1
ATOM 1687 N N . PHE A 1 211 ? -11.835 -57.539 35.433 1.00 53.81 211 PHE A N 1
ATOM 1688 C CA . PHE A 1 211 ? -11.203 -58.219 34.296 1.00 53.81 211 PHE A CA 1
ATOM 1689 C C . PHE A 1 211 ? -9.880 -58.916 34.675 1.00 53.81 211 PHE A C 1
ATOM 1691 O O . PHE A 1 211 ? -9.565 -59.985 34.142 1.00 53.81 211 PHE A O 1
ATOM 1698 N N . ARG A 1 212 ? -9.115 -58.402 35.650 1.00 49.94 212 ARG A N 1
ATOM 1699 C CA . ARG A 1 212 ? -7.898 -59.061 36.171 1.00 49.94 212 ARG A CA 1
ATOM 1700 C C . ARG A 1 212 ? -8.184 -60.359 36.919 1.00 49.94 212 ARG A C 1
ATOM 1702 O O . ARG A 1 212 ? -7.318 -61.237 36.917 1.00 49.94 212 ARG A O 1
ATOM 1709 N N . ALA A 1 213 ? -9.380 -60.517 37.485 1.00 54.00 213 ALA A N 1
ATOM 1710 C CA . ALA A 1 213 ? -9.841 -61.795 38.026 1.00 54.00 213 ALA A CA 1
ATOM 1711 C C . ALA A 1 213 ? -10.056 -62.868 36.933 1.00 54.00 213 ALA A C 1
ATOM 1713 O O . ALA A 1 213 ? -10.080 -64.057 37.244 1.00 54.00 213 ALA A O 1
ATOM 1714 N N . SER A 1 214 ? -10.132 -62.478 35.651 1.00 51.00 214 SER A N 1
ATOM 1715 C CA . SER A 1 214 ? -10.319 -63.385 34.504 1.00 51.00 214 SER A CA 1
ATOM 1716 C C . SER A 1 214 ? -9.032 -63.773 33.753 1.00 51.00 214 SER A C 1
ATOM 1718 O O . SER A 1 214 ? -9.090 -64.466 32.742 1.00 51.00 214 SER A O 1
ATOM 1720 N N . GLY A 1 215 ? -7.853 -63.416 34.275 1.00 47.19 215 GLY A N 1
ATOM 1721 C CA . GLY A 1 215 ? -6.598 -64.066 33.888 1.00 47.19 215 GLY A CA 1
ATOM 1722 C C . GLY A 1 215 ? -6.189 -63.898 32.420 1.00 47.19 215 GLY A C 1
ATOM 1723 O O . GLY A 1 215 ? -6.016 -64.884 31.711 1.00 47.19 215 GLY A O 1
ATOM 1724 N N . PHE A 1 216 ? -5.907 -62.672 31.972 1.00 45.97 216 PHE A N 1
ATOM 1725 C CA . PHE A 1 216 ? -5.040 -62.492 30.804 1.00 45.97 216 PHE A CA 1
ATOM 1726 C C . PHE A 1 216 ? -4.114 -61.284 30.959 1.00 45.97 216 PHE A C 1
ATOM 1728 O O . PHE A 1 216 ? -4.509 -60.121 30.958 1.00 45.97 216 PHE A O 1
ATOM 1735 N N . VAL A 1 217 ? -2.836 -61.601 31.141 1.00 50.28 217 VAL A N 1
ATOM 1736 C CA . VAL A 1 217 ? -1.724 -60.677 31.337 1.00 50.28 217 VAL A CA 1
ATOM 1737 C C . VAL A 1 217 ? -1.254 -60.145 29.984 1.00 50.28 217 VAL A C 1
ATOM 1739 O O . VAL A 1 217 ? -0.767 -60.922 29.166 1.00 50.28 217 VAL A O 1
ATOM 1742 N N . LYS A 1 218 ? -1.219 -58.819 29.805 1.00 42.97 218 LYS A N 1
ATOM 1743 C CA . LYS A 1 218 ? -0.044 -58.171 29.199 1.00 42.97 218 LYS A CA 1
ATOM 1744 C C . LYS A 1 218 ? 0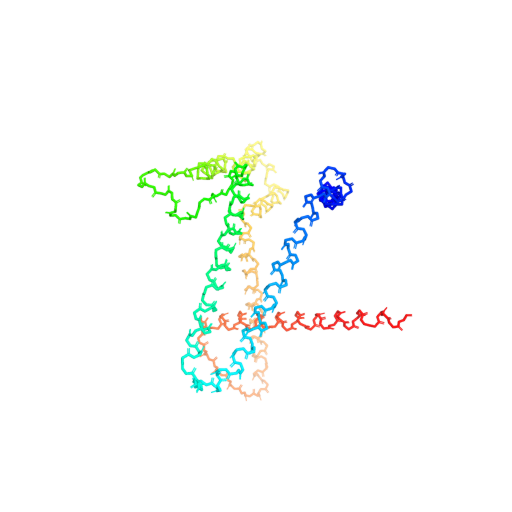.094 -56.712 29.618 1.00 42.97 218 LYS A C 1
ATOM 1746 O O . LYS A 1 218 ? -0.724 -55.849 29.341 1.00 42.97 218 LYS A O 1
ATOM 1751 N N . ARG A 1 219 ? 1.190 -56.502 30.337 1.00 47.91 219 ARG A N 1
ATOM 1752 C CA . ARG A 1 219 ? 1.671 -55.283 30.972 1.00 47.91 219 ARG A CA 1
ATOM 1753 C C . ARG A 1 219 ? 2.443 -54.478 29.921 1.00 47.91 219 ARG A C 1
ATOM 1755 O O . ARG A 1 219 ? 3.513 -54.918 29.514 1.00 47.91 219 ARG A O 1
ATOM 1762 N N . PHE A 1 220 ? 1.943 -53.314 29.520 1.00 43.19 220 PHE A N 1
ATOM 1763 C CA . PHE A 1 220 ? 2.763 -52.273 28.895 1.00 43.19 220 PHE A CA 1
ATOM 1764 C C . PHE A 1 220 ? 2.642 -51.009 29.737 1.00 43.19 220 PHE A C 1
ATOM 1766 O O . PHE A 1 220 ? 1.659 -50.281 29.685 1.00 43.19 220 PHE A O 1
ATOM 1773 N N . THR A 1 221 ? 3.641 -50.797 30.588 1.00 47.88 221 THR A N 1
ATOM 1774 C CA . THR A 1 221 ? 3.830 -49.557 31.333 1.00 47.88 221 THR A CA 1
ATOM 1775 C C . THR A 1 221 ? 4.842 -48.702 30.587 1.00 47.88 221 THR A C 1
ATOM 1777 O O . THR A 1 221 ? 6.042 -48.953 30.682 1.00 47.88 221 THR A O 1
ATOM 1780 N N . THR A 1 222 ? 4.369 -47.674 29.895 1.00 41.81 222 THR A N 1
ATOM 1781 C CA . THR A 1 222 ? 5.190 -46.555 29.422 1.00 41.81 222 THR A CA 1
ATOM 1782 C C . THR A 1 222 ? 4.746 -45.310 30.181 1.00 41.81 222 THR A C 1
ATOM 1784 O O . THR A 1 222 ? 3.762 -44.664 29.843 1.00 41.81 222 THR A O 1
ATOM 1787 N N . LYS A 1 223 ? 5.456 -44.998 31.272 1.00 46.34 223 LYS A N 1
ATOM 1788 C CA . LYS A 1 223 ? 5.429 -43.669 31.892 1.00 46.34 223 LYS A CA 1
ATOM 1789 C C . LYS A 1 223 ? 6.427 -42.803 31.127 1.00 46.34 223 LYS A C 1
ATOM 1791 O O . LYS A 1 223 ? 7.628 -42.977 31.314 1.00 46.34 223 LYS A O 1
ATOM 1796 N N . ALA A 1 224 ? 5.937 -41.891 30.295 1.00 42.72 224 ALA A N 1
ATOM 1797 C CA . ALA A 1 224 ? 6.734 -40.829 29.696 1.00 42.72 224 ALA A CA 1
ATOM 1798 C C . ALA A 1 224 ? 6.123 -39.466 30.060 1.00 42.72 224 ALA A C 1
ATOM 1800 O O . ALA A 1 224 ? 4.927 -39.250 29.918 1.00 42.72 224 ALA A O 1
ATOM 1801 N N . SER A 1 225 ? 6.973 -38.611 30.630 1.00 42.91 225 SER A N 1
ATOM 1802 C CA . SER A 1 225 ? 7.004 -37.146 30.529 1.00 42.91 225 SER A CA 1
ATOM 1803 C C . SER A 1 225 ? 5.688 -36.409 30.203 1.00 42.91 225 SER A C 1
ATOM 1805 O O . SER A 1 225 ? 5.334 -36.209 29.050 1.00 42.91 225 SER A O 1
ATOM 1807 N N . TYR A 1 226 ? 4.993 -35.909 31.230 1.00 51.09 226 TYR A N 1
ATOM 1808 C CA . TYR A 1 226 ? 3.697 -35.214 31.103 1.00 51.09 226 TYR A CA 1
ATOM 1809 C C . TYR A 1 226 ? 3.796 -33.722 30.705 1.00 51.09 226 TYR A C 1
ATOM 1811 O O . TYR A 1 226 ? 2.794 -33.008 30.700 1.00 51.09 226 TYR A O 1
ATOM 1819 N N . THR A 1 227 ? 4.987 -33.202 30.401 1.00 50.53 227 THR A N 1
ATOM 1820 C CA . THR A 1 227 ? 5.168 -31.781 30.039 1.00 50.53 227 THR A CA 1
ATOM 1821 C C . THR A 1 227 ? 5.532 -31.541 28.579 1.00 50.53 227 THR A C 1
ATOM 1823 O O . THR A 1 227 ? 5.387 -30.410 28.138 1.00 50.53 227 THR A O 1
ATOM 1826 N N . ASP A 1 228 ? 5.917 -32.579 27.833 1.00 52.09 228 ASP A N 1
ATOM 1827 C CA . ASP A 1 228 ? 6.214 -32.503 26.386 1.00 52.09 228 ASP A CA 1
ATOM 1828 C C . ASP A 1 228 ? 4.985 -32.876 25.522 1.00 52.09 228 ASP A C 1
ATOM 1830 O O . ASP A 1 228 ? 4.853 -32.495 24.367 1.00 52.09 228 ASP A O 1
ATOM 1834 N N . ASP A 1 229 ? 4.011 -33.565 26.123 1.00 58.31 229 ASP A N 1
ATOM 1835 C CA . ASP A 1 229 ? 2.868 -34.165 25.422 1.00 58.31 229 ASP A CA 1
ATOM 1836 C C . ASP A 1 229 ? 1.742 -33.159 25.110 1.00 58.31 229 ASP A C 1
ATOM 1838 O O . ASP A 1 229 ? 0.879 -33.393 24.270 1.00 58.31 229 ASP A O 1
ATOM 1842 N N . LYS A 1 230 ? 1.716 -31.992 25.771 1.00 67.75 230 LYS A N 1
ATOM 1843 C CA . LYS A 1 230 ? 0.677 -30.981 25.498 1.00 67.75 230 LYS A CA 1
ATOM 1844 C C . LYS A 1 230 ? 0.827 -30.358 24.119 1.00 67.75 230 LYS A C 1
ATOM 1846 O O . LYS A 1 230 ? -0.187 -30.133 23.463 1.00 67.75 230 LYS A O 1
ATOM 1851 N N . ASP A 1 231 ? 2.056 -30.095 23.697 1.00 72.81 231 ASP A N 1
ATOM 1852 C CA . ASP A 1 231 ? 2.314 -29.506 22.387 1.00 72.81 231 ASP A CA 1
ATOM 1853 C C . ASP A 1 231 ? 2.102 -30.550 21.283 1.00 72.81 231 ASP A C 1
ATOM 1855 O O . ASP A 1 231 ? 1.553 -30.219 20.234 1.00 72.81 231 ASP A O 1
ATOM 1859 N N . GLU A 1 232 ? 2.387 -31.827 21.558 1.00 79.00 232 GLU A N 1
ATOM 1860 C CA . GLU A 1 232 ? 2.061 -32.952 20.673 1.00 79.00 232 GLU A CA 1
ATOM 1861 C C . GLU A 1 232 ? 0.538 -33.141 20.526 1.00 79.00 232 GLU A C 1
ATOM 1863 O O . GLU A 1 232 ? 0.034 -33.285 19.410 1.00 79.00 232 GLU A O 1
ATOM 1868 N N . ILE A 1 233 ? -0.226 -33.046 21.622 1.00 79.12 233 ILE A N 1
ATOM 1869 C CA . ILE A 1 233 ? -1.698 -33.116 21.598 1.00 79.12 233 ILE A CA 1
ATOM 1870 C C . ILE A 1 233 ? -2.301 -31.909 20.862 1.00 79.12 233 ILE A C 1
ATOM 1872 O O . ILE A 1 233 ? -3.227 -32.080 20.066 1.00 79.12 233 ILE A O 1
ATOM 1876 N N . ILE A 1 234 ? -1.787 -30.692 21.089 1.00 79.75 234 ILE A N 1
ATOM 1877 C CA . ILE A 1 234 ? -2.233 -29.489 20.363 1.00 79.75 234 ILE A CA 1
ATOM 1878 C C . ILE A 1 234 ? -1.922 -29.638 18.870 1.00 79.75 234 ILE A C 1
ATOM 1880 O O . ILE A 1 234 ? -2.786 -29.371 18.033 1.00 79.75 234 ILE A O 1
ATOM 1884 N N . PHE A 1 235 ? -0.733 -30.134 18.529 1.00 86.81 235 PHE A N 1
ATOM 1885 C CA . PHE A 1 235 ? -0.329 -30.364 17.147 1.00 86.81 235 PHE A CA 1
ATOM 1886 C C . PHE A 1 235 ? -1.181 -31.443 16.458 1.00 86.81 235 PHE A C 1
ATOM 1888 O O . PHE A 1 235 ? -1.587 -31.258 15.307 1.00 86.81 235 PHE A O 1
ATOM 1895 N N . GLN A 1 236 ? -1.517 -32.536 17.153 1.00 87.62 236 GLN A N 1
ATOM 1896 C CA . GLN A 1 236 ? -2.426 -33.558 16.626 1.00 87.62 236 GLN A CA 1
ATOM 1897 C C . GLN A 1 236 ? -3.846 -33.020 16.425 1.00 87.62 236 GLN A C 1
ATOM 1899 O O . GLN A 1 236 ? -4.415 -33.230 15.353 1.00 87.62 236 GLN A O 1
ATOM 1904 N N . MET A 1 237 ? -4.387 -32.251 17.377 1.00 89.50 237 MET A N 1
ATOM 1905 C CA . MET A 1 237 ? -5.697 -31.609 17.205 1.00 89.50 237 MET A CA 1
ATOM 1906 C C . MET A 1 237 ? -5.711 -30.634 16.019 1.00 89.50 237 MET A C 1
ATOM 1908 O O . MET A 1 237 ? -6.658 -30.632 15.233 1.00 89.50 237 MET A O 1
ATOM 1912 N N . GLU A 1 238 ? -4.669 -29.818 15.836 1.00 93.00 238 GLU A N 1
ATOM 1913 C CA . GLU A 1 238 ? -4.577 -28.908 14.683 1.00 93.00 238 GLU A CA 1
ATOM 1914 C C . GLU A 1 238 ? -4.444 -29.646 13.346 1.00 93.00 238 GLU A C 1
ATOM 1916 O O . GLU A 1 238 ? -4.834 -29.123 12.294 1.00 93.00 238 GLU A O 1
ATOM 1921 N N . LYS A 1 239 ? -3.864 -30.848 13.357 1.00 95.12 239 LYS A N 1
ATOM 1922 C CA . LYS A 1 239 ? -3.784 -31.708 12.178 1.00 95.12 239 LYS A CA 1
ATOM 1923 C C . LYS A 1 239 ? -5.153 -32.303 11.840 1.00 95.12 239 LYS A C 1
ATOM 1925 O O . LYS A 1 239 ? -5.604 -32.127 10.712 1.00 95.12 239 LYS A O 1
ATOM 1930 N N . GLU A 1 240 ? -5.858 -32.878 12.814 1.00 94.75 240 GLU A N 1
ATOM 1931 C CA . GLU A 1 240 ? -7.211 -33.417 12.605 1.00 94.75 240 GLU A CA 1
ATOM 1932 C C . GLU A 1 240 ? -8.204 -32.342 12.143 1.00 94.75 240 GLU A C 1
ATOM 1934 O O . GLU A 1 240 ? -8.992 -32.578 11.228 1.00 94.75 240 GLU A O 1
ATOM 1939 N N . ILE A 1 241 ? -8.135 -31.127 12.702 1.00 92.25 241 ILE A N 1
ATOM 1940 C CA . ILE A 1 241 ? -8.991 -30.009 12.272 1.00 92.25 241 ILE A CA 1
ATOM 1941 C C . ILE A 1 241 ? -8.704 -29.614 10.815 1.00 92.25 241 ILE A C 1
ATOM 1943 O O . ILE A 1 241 ? -9.638 -29.306 10.067 1.00 92.25 241 ILE A O 1
ATOM 1947 N N . ARG A 1 242 ? -7.434 -29.621 10.389 1.00 93.69 242 ARG A N 1
ATOM 1948 C CA . ARG A 1 242 ? -7.063 -29.344 8.991 1.00 93.69 242 ARG A CA 1
ATOM 1949 C C . ARG A 1 242 ? -7.568 -30.427 8.047 1.00 93.69 242 ARG A C 1
ATOM 1951 O O . ARG A 1 242 ? -8.139 -30.084 7.012 1.00 93.69 242 ARG A O 1
ATOM 1958 N N . ASP A 1 243 ? -7.420 -31.691 8.423 1.00 95.38 243 ASP A N 1
ATOM 1959 C CA . ASP A 1 243 ? -7.850 -32.825 7.604 1.00 95.38 243 ASP A CA 1
ATOM 1960 C C . ASP A 1 243 ? -9.383 -32.868 7.473 1.00 95.38 243 ASP A C 1
ATOM 1962 O O . ASP A 1 243 ? -9.910 -33.021 6.369 1.00 95.38 243 ASP A O 1
ATOM 1966 N N . LEU A 1 244 ? -10.116 -32.612 8.564 1.00 95.88 244 LEU A N 1
ATOM 1967 C CA . LEU A 1 244 ? -11.578 -32.484 8.540 1.00 95.88 244 LEU A CA 1
ATOM 1968 C C . LEU A 1 244 ? -12.041 -31.311 7.669 1.00 95.88 244 LEU A C 1
ATOM 1970 O O . LEU A 1 244 ? -13.009 -31.448 6.920 1.00 95.88 244 LEU A O 1
ATOM 1974 N N . ARG A 1 245 ? -11.351 -30.164 7.727 1.00 95.81 245 ARG A N 1
ATOM 1975 C CA . ARG A 1 245 ? -11.684 -29.002 6.890 1.00 95.81 245 ARG A CA 1
ATOM 1976 C C . ARG A 1 245 ? -11.442 -29.292 5.406 1.00 95.81 245 ARG A C 1
ATOM 1978 O O . ARG A 1 245 ? -12.306 -28.972 4.593 1.00 95.81 245 ARG A O 1
ATOM 1985 N N . ALA A 1 246 ? -10.334 -29.947 5.063 1.00 95.06 246 ALA A N 1
ATOM 1986 C CA . ALA A 1 246 ? -10.040 -30.355 3.689 1.00 95.06 246 ALA A CA 1
ATOM 1987 C C . ALA A 1 246 ? -11.065 -31.374 3.159 1.00 95.06 246 ALA A C 1
ATOM 1989 O O . ALA A 1 246 ? -11.538 -31.251 2.028 1.00 95.06 246 ALA A O 1
ATOM 1990 N N . ALA A 1 247 ? -11.469 -32.347 3.982 1.00 95.44 247 ALA A N 1
ATOM 1991 C CA . ALA A 1 247 ? -12.513 -33.304 3.621 1.00 95.44 247 ALA A CA 1
ATOM 1992 C C . ALA A 1 247 ? -13.870 -32.616 3.385 1.00 95.44 247 ALA A C 1
ATOM 1994 O O . ALA A 1 247 ? -14.576 -32.951 2.432 1.00 95.44 247 ALA A O 1
ATOM 1995 N N . LEU A 1 248 ? -14.215 -31.621 4.208 1.00 96.38 248 LEU A N 1
ATOM 1996 C CA . LEU A 1 248 ? -15.454 -30.855 4.068 1.00 96.38 248 LEU A CA 1
ATOM 1997 C C . LEU A 1 248 ? -15.462 -29.989 2.795 1.00 96.38 248 LEU A C 1
ATOM 1999 O O . LEU A 1 248 ? -16.488 -29.896 2.122 1.00 96.38 248 LEU A O 1
ATOM 2003 N N . GLU A 1 249 ? -14.324 -29.390 2.434 1.00 96.25 249 GLU A N 1
ATOM 2004 C CA . GLU A 1 249 ? -14.162 -28.641 1.178 1.00 96.25 249 GLU A CA 1
ATOM 2005 C C . GLU A 1 249 ? -14.254 -29.556 -0.052 1.00 96.25 249 GLU A C 1
ATOM 2007 O O . GLU A 1 249 ? -14.930 -29.226 -1.024 1.00 96.25 249 GLU A O 1
ATOM 2012 N N . MET A 1 250 ? -13.661 -30.750 -0.000 1.00 95.44 250 MET A N 1
ATOM 2013 C CA . MET A 1 250 ? -13.788 -31.739 -1.079 1.00 95.44 250 MET A CA 1
ATOM 2014 C C . MET A 1 250 ? -15.235 -32.232 -1.232 1.00 95.44 250 MET A C 1
ATOM 2016 O O . MET A 1 250 ? -15.739 -32.362 -2.353 1.00 95.44 250 MET A O 1
ATOM 2020 N N . ALA A 1 251 ? -15.931 -32.458 -0.115 1.00 94.00 251 ALA A N 1
ATOM 2021 C CA . ALA A 1 251 ? -17.336 -32.849 -0.121 1.00 94.00 251 ALA A CA 1
ATOM 2022 C C . ALA A 1 251 ? -18.234 -31.744 -0.704 1.00 94.00 251 ALA A C 1
ATOM 2024 O O . ALA A 1 251 ? -19.097 -32.045 -1.533 1.00 94.00 251 ALA A O 1
ATOM 2025 N N . SER A 1 252 ? -18.008 -30.474 -0.349 1.00 94.88 252 SER A N 1
ATOM 2026 C CA . SER A 1 252 ? -18.810 -29.355 -0.863 1.00 94.88 252 SER A CA 1
ATOM 2027 C C . SER A 1 252 ? -18.616 -29.140 -2.368 1.00 94.88 252 SER A C 1
ATOM 2029 O O . SER A 1 252 ? -19.601 -28.970 -3.087 1.00 94.88 252 SER A O 1
ATOM 2031 N N . VAL A 1 253 ? -17.386 -29.265 -2.879 1.00 93.62 253 VAL A N 1
ATOM 2032 C CA . VAL A 1 253 ? -17.102 -29.209 -4.325 1.00 93.62 253 VAL A CA 1
ATOM 2033 C C . VAL A 1 253 ? -17.789 -30.359 -5.070 1.00 93.62 253 VAL A C 1
ATOM 2035 O O . VAL A 1 253 ? -18.351 -30.153 -6.148 1.00 93.62 253 VAL A O 1
ATOM 2038 N N . SER A 1 254 ? -17.800 -31.564 -4.491 1.00 91.69 254 SER A N 1
ATOM 2039 C CA . SER A 1 254 ? -18.475 -32.719 -5.096 1.00 91.69 254 SER A CA 1
ATOM 2040 C C . SER A 1 254 ? -20.003 -32.565 -5.143 1.00 91.69 254 SER A C 1
ATOM 2042 O O . SER A 1 254 ? -20.629 -32.969 -6.125 1.00 91.69 254 SER A O 1
ATOM 2044 N N . ALA A 1 255 ? -20.598 -31.933 -4.125 1.00 89.31 255 ALA A N 1
ATOM 2045 C CA . ALA A 1 255 ? -22.033 -31.674 -4.059 1.00 89.31 255 ALA A CA 1
ATOM 2046 C C . ALA A 1 255 ? -22.471 -30.621 -5.090 1.00 89.31 255 ALA A C 1
ATOM 2048 O O . ALA A 1 255 ? -23.472 -30.820 -5.772 1.00 89.31 255 ALA A O 1
ATOM 2049 N N . VAL A 1 256 ? -21.684 -29.551 -5.266 1.00 90.50 256 VAL A N 1
ATOM 2050 C CA . VAL A 1 256 ? -21.945 -28.517 -6.285 1.00 90.50 256 VAL A CA 1
ATOM 2051 C C . VAL A 1 256 ? -21.848 -29.091 -7.699 1.00 90.50 256 VAL A C 1
ATOM 2053 O O . VAL A 1 256 ? -22.653 -28.745 -8.557 1.00 90.50 256 VAL A O 1
ATOM 2056 N N . LYS A 1 257 ? -20.903 -30.004 -7.954 1.00 86.38 257 LYS A N 1
ATOM 2057 C CA . LYS A 1 257 ? -20.766 -30.620 -9.281 1.00 86.38 257 LYS A CA 1
ATOM 2058 C C . LYS A 1 257 ? -21.953 -31.523 -9.634 1.00 86.38 257 LYS A C 1
ATOM 2060 O O . LYS A 1 257 ? -22.366 -31.536 -10.783 1.00 86.38 257 LYS A O 1
ATOM 2065 N N . LYS A 1 258 ? -22.532 -32.231 -8.656 1.00 84.19 258 LYS A N 1
ATOM 2066 C CA . LYS A 1 258 ? -23.723 -33.067 -8.883 1.00 84.19 258 LYS A CA 1
ATOM 2067 C C . LYS A 1 258 ? -24.996 -32.268 -9.170 1.00 84.19 258 LYS A C 1
ATOM 2069 O O . LYS A 1 258 ? -25.847 -32.790 -9.870 1.00 84.19 258 LYS A O 1
ATOM 2074 N N . SER A 1 259 ? -25.131 -31.035 -8.676 1.00 81.31 259 SER A N 1
ATOM 2075 C CA . SER A 1 259 ? -26.333 -30.223 -8.931 1.00 81.31 259 SER A CA 1
ATOM 2076 C C . SER A 1 259 ? -26.291 -29.433 -10.246 1.00 81.31 259 SER A C 1
ATOM 2078 O O . SER A 1 259 ? -27.217 -28.676 -10.508 1.00 81.31 259 SER A O 1
ATOM 2080 N N . GLY A 1 260 ? -25.194 -29.504 -11.008 1.00 75.12 260 GLY A N 1
ATOM 2081 C CA . GLY A 1 260 ? -25.045 -28.803 -12.289 1.00 75.12 260 GLY A CA 1
ATOM 2082 C C . GLY A 1 260 ? -25.303 -29.674 -13.521 1.00 75.12 260 GLY A C 1
ATOM 2083 O O . GLY A 1 260 ? -25.363 -29.130 -14.619 1.00 75.12 260 GLY A O 1
ATOM 2084 N N . ASP A 1 261 ? -25.435 -30.990 -13.333 1.00 74.56 261 ASP A N 1
ATOM 2085 C CA . ASP A 1 261 ? -25.666 -31.980 -14.396 1.00 74.56 261 ASP A CA 1
ATOM 2086 C C . ASP A 1 261 ? -27.123 -32.518 -14.408 1.00 74.56 261 ASP A C 1
ATOM 2088 O O . ASP A 1 261 ? -27.438 -33.393 -15.215 1.00 74.56 261 ASP A O 1
ATOM 2092 N N . GLU A 1 262 ? -28.004 -31.997 -13.539 1.00 62.91 262 GLU A N 1
ATOM 2093 C CA . GLU A 1 262 ? -29.473 -32.185 -13.572 1.00 62.91 262 GLU A CA 1
ATOM 2094 C C . GLU A 1 262 ? -30.168 -30.929 -14.115 1.00 62.91 262 GLU A C 1
ATOM 2096 O O . GLU A 1 262 ? -31.107 -31.086 -14.930 1.00 62.91 262 GLU A O 1
#

pLDDT: mean 84.86, std 13.2, range [41.81, 97.56]

Foldseek 3Di:
DVVVVVVVCVVCVVVVVVVCLCVPPVNVVVVVVVVVVVVVVVVVVVVLVVLVVVCCVPQDDDPDGPDVVVNVVSVVVVVVVVVVVVVVVVVVVVVVLVVLVVVCVPPLQDDNDDPPPQCPDVDRPNCSNVVVVVVVVVCCVVCVVLVVVVVVLVVVCVVPVPVCPPPVVVVVVVVSCCVPCVVVVVVVVVVVVVVVVVVVVVVVVVVVVVVVVVDDDDDDDDDDDPPVCVVVVVVVVVVVVVVVVVVVVVVVVVVVVVVVVD